Protein AF-0000000080311843 (afdb_homodimer)

InterPro domains:
  IPR001647 DNA-binding HTH domain, TetR-type [PF00440] (13-57)
  IPR001647 DNA-binding HTH domain, TetR-type [PR00455] (13-26)
  IPR001647 DNA-binding HTH domain, TetR-type [PR00455] (33-56)
  IPR001647 DNA-binding HTH domain, TetR-type [PS50977] (7-66)
  IPR009057 Homedomain-like superfamily [SSF46689] (3-78)
  IPR050109 HTH-type, TetR-like transcriptional regulator [PTHR30055] (2-187)

Organism: NCBI:txid927083

pLDDT: mean 92.4, std 8.59, range [32.97, 98.31]

Foldseek 3Di:
DPCVVVVVLLVLLLVLVLVCCLVPNLPDDCQSSQVSSVHGSVVNCVNPVDSLRSLLVSLLVLLLVLLVQLCPPADPPDDLLVNLLSSLVSNLVVCLVCVSSVSSNVRSVPDPSHDPVSVVSSVVSCVVVLVSLQVLQCPFPCVVPDSVVLVVVLVVLSVVLSVVCNVPVVCNVVSSVVSSVVSSVVRD/DPCPVLVVLLVLLLVLVLVCCLVPNLPDDCQSSQVSSVHGSVVNCVNPVDSLRSLLVSLLVLLLVLLVQLCPPADPPDDLLVNLLSSLVSNLVVCLVCVSSVSSNVRSVPDPSHDPVSVVVSVVSCVVVLVSLQVLQCPFPCVVPDSVVLVVVLVVLSVVLSVVCNVPVVCNVVSSVVSSVVSSVVRD

Secondary structure (DSSP, 8-state):
---HHHHHHHHHHHHHHHHHHHHH-TT--HHHHHHHHTS-HHHHHHH-SSHHHHHHHHHHHHHHHHHHHHTTT--TTS-HHHHHHHHHHHHHHHHHH-HHHHHHHHHHHT-TTS-HHHHHHHHHHTHHHHHHHHHHHHTSTTTTS-HHHHHHHHHHHHHHHHHHHHH-GGGHHHHHHHHHHHHHHHH-/---HHHHHHHHHHHHHHHHHHHHH-TT--HHHHHHHHTS-HHHHHHH-SSHHHHHHHHHHHHHHHHHHHHTTT--TTS-HHHHHHHHHHHHHHHHHH-HHHHHHHHHHHT-TTS-HHHHHHHHHHTHHHHHHHHHHHHTSTTTTS-HHHHHHHHHHHHHHHHHHHHH-GGGHHHHHHHHHHHHHHHH-

Sequence (376 aa):
MARPKSDDRRNAILAAAVRVIVAQGLSAPTAAIAREAGISNGSLFTYFETKTELFNQLYLELKAGMATAALDGFSAKESLRDQFARVWSNWTHWATSNPDKRRALMLLQVSGDITPETRAASHKEMAFIAALLERARAKGPMKDTPMVLVSAIMTAVAETTMDFMLQHPDHADEHSKAGFDALWRMLSMARPKSDDRRNAILAAAVRVIVAQGLSAPTAAIAREAGISNGSLFTYFETKTELFNQLYLELKAGMATAALDGFSAKESLRDQFARVWSNWTHWATSNPDKRRALMLLQVSGDITPETRAASHKEMAFIAALLERARAKGPMKDTPMVLVSAIMTAVAETTMDFMLQHPDHADEHSKAGFDALWRMLS

Structure (mmCIF, N/CA/C/O backbone):
data_AF-0000000080311843-model_v1
#
loop_
_entity.id
_entity.type
_entity.pdbx_description
1 polymer 'Transcriptional regulator, TetR family protein'
#
loop_
_atom_site.group_PDB
_atom_site.id
_atom_site.type_symbol
_atom_site.label_atom_id
_atom_site.label_alt_id
_atom_site.label_comp_id
_atom_site.label_asym_id
_atom_site.label_entity_id
_atom_site.label_seq_id
_atom_site.pdbx_PDB_ins_code
_atom_site.Cartn_x
_atom_site.Cartn_y
_atom_site.Cartn_z
_atom_site.occupancy
_atom_site.B_iso_or_equiv
_atom_site.auth_seq_id
_atom_site.auth_comp_id
_atom_site.auth_asym_id
_atom_site.auth_atom_id
_atom_site.pdbx_PDB_model_num
ATOM 1 N N . MET A 1 1 ? 43.625 16.812 -9 1 32.97 1 MET A N 1
ATOM 2 C CA . MET A 1 1 ? 42.219 16.703 -9.398 1 32.97 1 MET A CA 1
ATOM 3 C C . MET A 1 1 ? 41.312 16.5 -8.18 1 32.97 1 MET A C 1
ATOM 5 O O . MET A 1 1 ? 41.375 15.445 -7.543 1 32.97 1 MET A O 1
ATOM 9 N N . ALA A 1 2 ? 40.875 17.25 -7.23 1 42.53 2 ALA A N 1
ATOM 10 C CA . ALA A 1 2 ? 40.438 17.641 -5.891 1 42.53 2 ALA A CA 1
ATOM 11 C C . ALA A 1 2 ? 38.969 17.281 -5.668 1 42.53 2 ALA A C 1
ATOM 13 O O . ALA A 1 2 ? 38.125 18.156 -5.441 1 42.53 2 ALA A O 1
ATOM 14 N N . ARG A 1 3 ? 38.031 16.375 -6.355 1 49.47 3 ARG A N 1
ATOM 15 C CA . ARG A 1 3 ? 36.688 15.797 -6.473 1 49.47 3 ARG A CA 1
ATOM 16 C C . ARG A 1 3 ? 36.344 14.969 -5.238 1 49.47 3 ARG A C 1
ATOM 18 O O . ARG A 1 3 ? 35.188 14.562 -5.062 1 49.47 3 ARG A O 1
ATOM 25 N N . PRO A 1 4 ? 37.156 14.422 -4.594 1 52.53 4 PRO A N 1
ATOM 26 C CA . PRO A 1 4 ? 36.906 13.438 -3.529 1 52.53 4 PRO A CA 1
ATOM 27 C C . PRO A 1 4 ? 36.125 14.016 -2.354 1 52.53 4 PRO A C 1
ATOM 29 O O . PRO A 1 4 ? 35.156 13.406 -1.903 1 52.53 4 PRO A O 1
ATOM 32 N N . LYS A 1 5 ? 36.531 15.086 -1.861 1 53.78 5 LYS A N 1
ATOM 33 C CA . LYS A 1 5 ? 35.906 15.727 -0.718 1 53.78 5 LYS A CA 1
ATOM 34 C C . LYS A 1 5 ? 34.469 16.141 -1.058 1 53.78 5 LYS A C 1
ATOM 36 O O . LYS A 1 5 ? 33.562 16.031 -0.225 1 53.78 5 LYS A O 1
ATOM 41 N N . SER A 1 6 ? 34.375 16.422 -2.336 1 73.12 6 SER A N 1
ATOM 42 C CA . SER A 1 6 ? 33.094 16.906 -2.834 1 73.12 6 SER A CA 1
ATOM 43 C C . SER A 1 6 ? 32.062 15.781 -2.896 1 73.12 6 SER A C 1
ATOM 45 O O . SER A 1 6 ? 30.906 15.961 -2.492 1 73.12 6 SER A O 1
ATOM 47 N N . ASP A 1 7 ? 32.625 14.609 -3.174 1 83.12 7 ASP A N 1
ATOM 48 C CA . ASP A 1 7 ? 31.703 13.484 -3.268 1 83.12 7 ASP A CA 1
ATOM 49 C C . ASP A 1 7 ? 31.266 13.016 -1.881 1 83.12 7 ASP A C 1
ATOM 51 O O . ASP A 1 7 ? 30.109 12.633 -1.685 1 83.12 7 ASP A O 1
ATOM 55 N N . ASP A 1 8 ? 32.156 13.125 -0.984 1 89.12 8 ASP A N 1
ATOM 56 C CA . ASP A 1 8 ? 31.844 12.742 0.391 1 89.12 8 ASP A CA 1
ATOM 57 C C . ASP A 1 8 ? 30.797 13.672 0.999 1 89.12 8 ASP A C 1
ATOM 59 O O . ASP A 1 8 ? 29.875 13.219 1.695 1 89.12 8 ASP A O 1
ATOM 63 N N . ARG A 1 9 ? 31.016 14.93 0.674 1 91.56 9 ARG A N 1
ATOM 64 C CA . ARG A 1 9 ? 30.047 15.898 1.19 1 91.56 9 ARG A CA 1
ATOM 65 C C . ARG A 1 9 ? 28.688 15.711 0.55 1 91.56 9 ARG A C 1
ATOM 67 O O . ARG A 1 9 ? 27.656 15.766 1.235 1 91.56 9 ARG A O 1
ATOM 74 N N . ARG A 1 10 ? 28.75 15.5 -0.687 1 95.25 10 ARG A N 1
ATOM 75 C CA . ARG A 1 10 ? 27.5 15.234 -1.409 1 95.25 10 ARG A CA 1
ATOM 76 C C . ARG A 1 10 ? 26.766 14.039 -0.81 1 95.25 10 ARG A C 1
ATOM 78 O O . ARG A 1 10 ? 25.562 14.109 -0.563 1 95.25 10 ARG A O 1
ATOM 85 N N . ASN A 1 11 ? 27.516 13.016 -0.539 1 95.38 11 ASN A N 1
ATOM 86 C CA . ASN A 1 11 ? 26.922 11.805 0.032 1 95.38 11 ASN A CA 1
ATOM 87 C C . ASN A 1 11 ? 26.406 12.047 1.446 1 95.38 11 ASN A C 1
ATOM 89 O O . ASN A 1 11 ? 25.391 11.484 1.844 1 95.38 11 ASN A O 1
ATOM 93 N N . ALA A 1 12 ? 27.078 12.836 2.131 1 95.44 12 ALA A N 1
ATOM 94 C CA . ALA A 1 12 ? 26.641 13.188 3.48 1 95.44 12 ALA A CA 1
ATOM 95 C C . ALA A 1 12 ? 25.312 13.938 3.449 1 95.44 12 ALA A C 1
ATOM 97 O O . ALA A 1 12 ? 24.453 13.727 4.309 1 95.44 12 ALA A O 1
ATOM 98 N N . ILE A 1 13 ? 25.203 14.797 2.43 1 97.12 13 ILE A N 1
ATOM 99 C CA . ILE A 1 13 ? 23.969 15.555 2.273 1 97.12 13 ILE A CA 1
ATOM 100 C C . ILE A 1 13 ? 22.828 14.609 1.937 1 97.12 13 ILE A C 1
ATOM 102 O O . ILE A 1 13 ? 21.734 14.711 2.508 1 97.12 13 ILE A O 1
ATOM 106 N N . LEU A 1 14 ? 23.094 13.68 1.082 1 97.81 14 LEU A N 1
ATOM 107 C CA . LEU A 1 14 ? 22.062 12.711 0.701 1 97.81 14 LEU A CA 1
ATOM 108 C C . LEU A 1 14 ? 21.672 11.844 1.89 1 97.81 14 LEU A C 1
ATOM 110 O O . LEU A 1 14 ? 20.484 11.57 2.096 1 97.81 14 LEU A O 1
ATOM 114 N N . ALA A 1 15 ? 22.641 11.469 2.703 1 97.69 15 ALA A N 1
ATOM 115 C CA . ALA A 1 15 ? 22.359 10.68 3.898 1 97.69 15 ALA A CA 1
ATOM 116 C C . ALA A 1 15 ? 21.531 11.484 4.898 1 97.69 15 ALA A C 1
ATOM 118 O O . ALA A 1 15 ? 20.594 10.953 5.512 1 97.69 15 ALA A O 1
ATOM 119 N N . ALA A 1 16 ? 21.828 12.719 4.992 1 98.19 16 ALA A N 1
ATOM 120 C CA . ALA A 1 16 ? 21.062 13.617 5.867 1 98.19 16 ALA A CA 1
ATOM 121 C C . ALA A 1 16 ? 19.641 13.781 5.371 1 98.19 16 ALA A C 1
ATOM 123 O O . ALA A 1 16 ? 18.703 13.82 6.168 1 98.19 16 ALA A O 1
ATOM 124 N N . ALA A 1 17 ? 19.547 13.883 4.082 1 98.25 17 ALA A N 1
ATOM 125 C CA . ALA A 1 17 ? 18.219 14.039 3.484 1 98.25 17 ALA A CA 1
ATOM 126 C C . ALA A 1 17 ? 17.328 12.836 3.812 1 98.25 17 ALA A C 1
ATOM 128 O O . ALA A 1 17 ? 16.141 13 4.121 1 98.25 17 ALA A O 1
ATOM 129 N N . VAL A 1 18 ? 17.875 11.625 3.768 1 98.31 18 VAL A N 1
ATOM 130 C CA . VAL A 1 18 ? 17.109 10.43 4.125 1 98.31 18 VAL A CA 1
ATOM 131 C C . VAL A 1 18 ? 16.578 10.562 5.547 1 98.31 18 VAL A C 1
ATOM 133 O O . VAL A 1 18 ? 15.375 10.406 5.781 1 98.31 18 VAL A O 1
ATOM 136 N N . ARG A 1 19 ? 17.422 10.953 6.434 1 97.94 19 ARG A N 1
ATOM 137 C CA . ARG A 1 19 ? 17.047 11.039 7.844 1 97.94 19 ARG A CA 1
ATOM 138 C C . ARG A 1 19 ? 15.977 12.102 8.07 1 97.94 19 ARG A C 1
ATOM 140 O O . ARG A 1 19 ? 15 11.859 8.781 1 97.94 19 ARG A O 1
ATOM 147 N N . VAL A 1 20 ? 16.094 13.203 7.426 1 98 20 VAL A N 1
ATOM 148 C CA . VAL A 1 20 ? 15.18 14.32 7.629 1 98 20 VAL A CA 1
ATOM 149 C C . VAL A 1 20 ? 13.836 14.008 6.98 1 98 20 VAL A C 1
ATOM 151 O O . VAL A 1 20 ? 12.781 14.273 7.566 1 98 20 VAL A O 1
ATOM 154 N N . ILE A 1 21 ? 13.883 13.43 5.801 1 97.19 21 ILE A N 1
ATOM 155 C CA . ILE A 1 21 ? 12.656 13.078 5.102 1 97.19 21 ILE A CA 1
ATOM 156 C C . ILE A 1 21 ? 11.867 12.055 5.918 1 97.19 21 ILE A C 1
ATOM 158 O O . ILE A 1 21 ? 10.648 12.156 6.051 1 97.19 21 ILE A O 1
ATOM 162 N N . VAL A 1 22 ? 12.547 11.094 6.469 1 96.19 22 VAL A N 1
ATOM 163 C CA . VAL A 1 22 ? 11.891 10.047 7.254 1 96.19 22 VAL A CA 1
ATOM 164 C C . VAL A 1 22 ? 11.305 10.648 8.531 1 96.19 22 VAL A C 1
ATOM 166 O O . VAL A 1 22 ? 10.195 10.297 8.93 1 96.19 22 VAL A O 1
ATOM 169 N N . ALA A 1 23 ? 11.961 11.602 9.109 1 95.25 23 ALA A N 1
ATOM 170 C CA . ALA A 1 23 ? 11.562 12.18 10.391 1 95.25 23 ALA A CA 1
ATOM 171 C C . ALA A 1 23 ? 10.477 13.234 10.203 1 95.25 23 ALA A C 1
ATOM 173 O O . ALA A 1 23 ? 9.547 13.328 11.008 1 95.25 23 ALA A O 1
ATOM 174 N N . GLN A 1 24 ? 10.602 14.023 9.086 1 93.94 24 GLN A N 1
ATOM 175 C CA . GLN A 1 24 ? 9.789 15.227 9 1 93.94 24 GLN A CA 1
ATOM 176 C C . GLN A 1 24 ? 8.906 15.211 7.758 1 93.94 24 GLN A C 1
ATOM 178 O O . GLN A 1 24 ? 8.008 16.047 7.609 1 93.94 24 GLN A O 1
ATOM 183 N N . GLY A 1 25 ? 9.141 14.266 6.934 1 93.88 25 GLY A N 1
ATOM 184 C CA . GLY A 1 25 ? 8.383 14.242 5.691 1 93.88 25 GLY A CA 1
ATOM 185 C C . GLY A 1 25 ? 9.023 15.062 4.586 1 93.88 25 GLY A C 1
ATOM 186 O O . GLY A 1 25 ? 10.117 15.594 4.754 1 93.88 25 GLY A O 1
ATOM 187 N N . LEU A 1 26 ? 8.328 15.18 3.457 1 93.31 26 LEU A N 1
ATOM 188 C CA . LEU A 1 26 ? 8.867 15.789 2.25 1 93.31 26 LEU A CA 1
ATOM 189 C C . LEU A 1 26 ? 8.812 17.312 2.34 1 93.31 26 LEU A C 1
ATOM 191 O O . LEU A 1 26 ? 9.445 18.016 1.544 1 93.31 26 LEU A O 1
ATOM 195 N N . SER A 1 27 ? 8.055 17.781 3.262 1 91.56 27 SER A N 1
ATOM 196 C CA . SER A 1 27 ? 7.926 19.234 3.414 1 91.56 27 SER A CA 1
ATOM 197 C C . SER A 1 27 ? 9.055 19.797 4.262 1 91.56 27 SER A C 1
ATOM 199 O O . SER A 1 27 ? 9.148 21.016 4.441 1 91.56 27 SER A O 1
ATOM 201 N N . ALA A 1 28 ? 9.859 18.953 4.73 1 92.94 28 ALA A N 1
ATOM 202 C CA . ALA A 1 28 ? 10.977 19.422 5.543 1 92.94 28 ALA A CA 1
ATOM 203 C C . ALA A 1 28 ? 11.797 20.469 4.797 1 92.94 28 ALA A C 1
ATOM 205 O O . ALA A 1 28 ? 12.078 20.312 3.607 1 92.94 28 ALA A O 1
ATOM 206 N N . PRO A 1 29 ? 12.156 21.531 5.492 1 95.06 29 PRO A N 1
ATOM 207 C CA . PRO A 1 29 ? 12.977 22.562 4.844 1 95.06 29 PRO A CA 1
ATOM 208 C C . PRO A 1 29 ? 14.398 22.078 4.551 1 95.06 29 PRO A C 1
ATOM 210 O O . PRO A 1 29 ? 14.938 21.25 5.289 1 95.06 29 PRO A O 1
ATOM 213 N N . THR A 1 30 ? 14.969 22.672 3.492 1 96.75 30 THR A N 1
ATOM 214 C CA . THR A 1 30 ? 16.328 22.312 3.133 1 96.75 30 THR A CA 1
ATOM 215 C C . THR A 1 30 ? 17.312 22.719 4.234 1 96.75 30 THR A C 1
ATOM 217 O O . THR A 1 30 ? 18.359 22.094 4.414 1 96.75 30 THR A O 1
ATOM 220 N N . ALA A 1 31 ? 16.953 23.688 5.035 1 97.25 31 ALA A N 1
ATOM 221 C CA . ALA A 1 31 ? 17.781 24.109 6.164 1 97.25 31 ALA A CA 1
ATOM 222 C C . ALA A 1 31 ? 17.938 22.984 7.18 1 97.25 31 ALA A C 1
ATOM 224 O O . ALA A 1 31 ? 19 22.828 7.789 1 97.25 31 ALA A O 1
ATOM 225 N N . ALA A 1 32 ? 16.953 22.203 7.375 1 97.94 32 ALA A N 1
ATOM 226 C CA . ALA A 1 32 ? 17.016 21.062 8.289 1 97.94 32 ALA A CA 1
ATOM 227 C C . ALA A 1 32 ? 17.969 19.984 7.762 1 97.94 32 ALA A C 1
ATOM 229 O O . ALA A 1 32 ? 18.703 19.375 8.531 1 97.94 32 ALA A O 1
ATOM 230 N N . ILE A 1 33 ? 17.938 19.781 6.461 1 98.12 33 ILE A N 1
ATOM 231 C CA . ILE A 1 33 ? 18.828 18.812 5.832 1 98.12 33 ILE A CA 1
ATOM 232 C C . ILE A 1 33 ? 20.281 19.266 5.965 1 98.12 33 ILE A C 1
ATOM 234 O O . ILE A 1 33 ? 21.156 18.484 6.309 1 98.12 33 ILE A O 1
ATOM 238 N N . ALA A 1 34 ? 20.469 20.562 5.734 1 97.75 34 ALA A N 1
ATOM 239 C CA . ALA A 1 34 ? 21.797 21.141 5.855 1 97.75 34 ALA A CA 1
ATOM 240 C C . ALA A 1 34 ? 22.328 20.984 7.277 1 97.75 34 ALA A C 1
ATOM 242 O O . ALA A 1 34 ? 23.469 20.531 7.48 1 97.75 34 ALA A O 1
ATOM 243 N N . ARG A 1 35 ? 21.516 21.281 8.188 1 97.69 35 ARG A N 1
ATOM 244 C CA . ARG A 1 35 ? 21.891 21.172 9.594 1 97.69 35 ARG A CA 1
ATOM 245 C C . ARG A 1 35 ? 22.25 19.719 9.938 1 97.69 35 ARG A C 1
ATOM 247 O O . ARG A 1 35 ? 23.266 19.469 10.586 1 97.69 35 ARG A O 1
ATOM 254 N N . GLU A 1 36 ? 21.453 18.859 9.508 1 97.5 36 GLU A N 1
ATOM 255 C CA . GLU A 1 36 ? 21.703 17.438 9.766 1 97.5 36 GLU A CA 1
ATOM 256 C C . GLU A 1 36 ? 23.016 16.984 9.133 1 97.5 36 GLU A C 1
ATOM 258 O O . GLU A 1 36 ? 23.688 16.109 9.68 1 97.5 36 GLU A O 1
ATOM 263 N N . ALA A 1 37 ? 23.391 17.562 8.031 1 97 37 ALA A N 1
ATOM 264 C CA . ALA A 1 37 ? 24.609 17.219 7.312 1 97 37 ALA A CA 1
ATOM 265 C C . ALA A 1 37 ? 25.812 17.969 7.875 1 97 37 ALA A C 1
ATOM 267 O O . ALA A 1 37 ? 26.938 17.75 7.449 1 97 37 ALA A O 1
ATOM 268 N N . GLY A 1 38 ? 25.562 18.906 8.766 1 96.69 38 GLY A N 1
ATOM 269 C CA . GLY A 1 38 ? 26.641 19.656 9.398 1 96.69 38 GLY A CA 1
ATOM 270 C C . GLY A 1 38 ? 27.203 20.75 8.516 1 96.69 38 GLY A C 1
ATOM 271 O O . GLY A 1 38 ? 28.406 21.047 8.562 1 96.69 38 GLY A O 1
ATOM 272 N N . ILE A 1 39 ? 26.359 21.281 7.656 1 96.19 39 ILE A N 1
ATOM 273 C CA . ILE A 1 39 ? 26.797 22.344 6.77 1 96.19 39 ILE A CA 1
ATOM 274 C C . ILE A 1 39 ? 25.781 23.484 6.781 1 96.19 39 ILE A C 1
ATOM 276 O O . ILE A 1 39 ? 24.719 23.359 7.398 1 96.19 39 ILE A O 1
ATOM 280 N N . SER A 1 40 ? 26.156 24.578 6.152 1 95.25 40 SER A N 1
ATOM 281 C CA . SER A 1 40 ? 25.219 25.688 6.035 1 95.25 40 SER A CA 1
ATOM 282 C C . SER A 1 40 ? 24.188 25.438 4.934 1 95.25 40 SER A C 1
ATOM 284 O O . SER A 1 40 ? 24.438 24.656 4.016 1 95.25 40 SER A O 1
ATOM 286 N N . ASN A 1 41 ? 23.078 26.125 5.023 1 95 41 ASN A N 1
ATOM 287 C CA . ASN A 1 41 ? 22.062 26.016 3.98 1 95 41 ASN A CA 1
ATOM 288 C C . ASN A 1 41 ? 22.594 26.484 2.631 1 95 41 ASN A C 1
ATOM 290 O O . ASN A 1 41 ? 22.297 25.891 1.598 1 95 41 ASN A O 1
ATOM 294 N N . GLY A 1 42 ? 23.359 27.547 2.658 1 94.38 42 GLY A N 1
ATOM 295 C CA . GLY A 1 42 ? 24 28.016 1.444 1 94.38 42 GLY A CA 1
ATOM 296 C C . GLY A 1 42 ? 24.922 26.984 0.81 1 94.38 42 GLY A C 1
ATOM 297 O O . GLY A 1 42 ? 24.891 26.781 -0.406 1 94.38 42 GLY A O 1
ATOM 298 N N . SER A 1 43 ? 25.703 26.297 1.575 1 94.75 43 SER A N 1
ATOM 299 C CA . SER A 1 43 ? 26.609 25.266 1.101 1 94.75 43 SER A CA 1
ATOM 300 C C . SER A 1 43 ? 25.859 24.109 0.446 1 94.75 43 SER A C 1
ATOM 302 O O . SER A 1 43 ? 26.328 23.531 -0.535 1 94.75 43 SER A O 1
ATOM 304 N N . LEU A 1 44 ? 24.703 23.781 0.985 1 96.62 44 LEU A N 1
ATOM 305 C CA . LEU A 1 44 ? 23.875 22.734 0.408 1 96.62 44 LEU A CA 1
ATOM 306 C C . LEU A 1 44 ? 23.578 23.016 -1.059 1 96.62 44 LEU A C 1
ATOM 308 O O . LEU A 1 44 ? 23.656 22.109 -1.899 1 96.62 44 LEU A O 1
ATOM 312 N N . PHE A 1 45 ? 23.375 24.25 -1.351 1 95.75 45 PHE A N 1
ATOM 313 C CA . PHE A 1 45 ? 22.922 24.625 -2.689 1 95.75 45 PHE A CA 1
ATOM 314 C C . PHE A 1 45 ? 24.109 24.75 -3.639 1 95.75 45 PHE A C 1
ATOM 316 O O . PHE A 1 45 ? 23.938 24.922 -4.844 1 95.75 45 PHE A O 1
ATOM 323 N N . THR A 1 46 ? 25.344 24.656 -3.127 1 95.12 46 THR A N 1
ATOM 324 C CA . THR A 1 46 ? 26.516 24.484 -3.979 1 95.12 46 THR A CA 1
ATOM 325 C C . THR A 1 46 ? 26.547 23.094 -4.586 1 95.12 46 THR A C 1
ATOM 327 O O . THR A 1 46 ? 27.141 22.875 -5.648 1 95.12 46 THR A O 1
ATOM 330 N N . TYR A 1 47 ? 25.891 22.203 -3.918 1 95.62 47 TYR A N 1
ATOM 331 C CA . TYR A 1 47 ? 25.875 20.812 -4.371 1 95.62 47 TYR A CA 1
ATOM 332 C C . TYR A 1 47 ? 24.594 20.5 -5.121 1 95.62 47 TYR A C 1
ATOM 334 O O . TYR A 1 47 ? 24.609 19.719 -6.082 1 95.62 47 TYR A O 1
ATOM 342 N N . PHE A 1 48 ? 23.516 21.031 -4.645 1 97.19 48 PHE A N 1
ATOM 343 C CA . PHE A 1 48 ? 22.203 20.859 -5.242 1 97.19 48 PHE A CA 1
ATOM 344 C C . PHE A 1 48 ? 21.516 22.203 -5.453 1 97.19 48 PHE A C 1
ATOM 346 O O . PHE A 1 48 ? 21.109 22.844 -4.492 1 97.19 48 PHE A O 1
ATOM 353 N N . GLU A 1 49 ? 21.266 22.469 -6.645 1 96.19 49 GLU A N 1
ATOM 354 C CA . GLU A 1 49 ? 20.797 23.812 -6.992 1 96.19 49 GLU A CA 1
ATOM 355 C C . GLU A 1 49 ? 19.438 24.094 -6.387 1 96.19 49 GLU A C 1
ATOM 357 O O . GLU A 1 49 ? 19.125 25.25 -6.051 1 96.19 49 GLU A O 1
ATOM 362 N N . THR A 1 50 ? 18.625 23.062 -6.363 1 96 50 THR A N 1
ATOM 363 C CA . THR A 1 50 ? 17.281 23.219 -5.82 1 96 50 THR A CA 1
ATOM 364 C C . THR A 1 50 ? 16.906 22.016 -4.961 1 96 50 THR A C 1
ATOM 366 O O . THR A 1 50 ? 17.562 20.969 -5.02 1 96 50 THR A O 1
ATOM 369 N N . LYS A 1 51 ? 15.883 22.141 -4.223 1 96 51 LYS A N 1
ATOM 370 C CA . LYS A 1 51 ? 15.32 21.031 -3.463 1 96 51 LYS A CA 1
ATOM 371 C C . LYS A 1 51 ? 14.875 19.906 -4.387 1 96 51 LYS A C 1
ATOM 373 O O . LYS A 1 51 ? 15.086 18.734 -4.086 1 96 51 LYS A O 1
ATOM 378 N N . THR A 1 52 ? 14.32 20.297 -5.492 1 96.38 52 THR A N 1
ATOM 379 C CA . THR A 1 52 ? 13.867 19.328 -6.488 1 96.38 52 THR A CA 1
ATOM 380 C C . THR A 1 52 ? 15.039 18.516 -7.012 1 96.38 52 THR A C 1
ATOM 382 O O . THR A 1 52 ? 14.953 17.281 -7.102 1 96.38 52 THR A O 1
ATOM 385 N N . GLU A 1 53 ? 16.031 19.156 -7.293 1 97.12 53 GLU A N 1
ATOM 386 C CA . GLU A 1 53 ? 17.219 18.438 -7.758 1 97.12 53 GLU A CA 1
ATOM 387 C C . GLU A 1 53 ? 17.734 17.484 -6.691 1 97.12 53 GLU A C 1
ATOM 389 O O . GLU A 1 53 ? 18.109 16.344 -6.996 1 97.12 53 GLU A O 1
ATOM 394 N N . LEU A 1 54 ? 17.828 17.969 -5.48 1 97.69 54 LEU A N 1
ATOM 395 C CA . LEU A 1 54 ? 18.266 17.141 -4.367 1 97.69 54 LEU A CA 1
ATOM 396 C C . LEU A 1 54 ? 17.422 15.883 -4.266 1 97.69 54 LEU A C 1
ATOM 398 O O . LEU A 1 54 ? 17.953 14.773 -4.195 1 97.69 54 LEU A O 1
ATOM 402 N N . PHE A 1 55 ? 16.109 15.992 -4.32 1 97.94 55 PHE A N 1
ATOM 403 C CA . PHE A 1 55 ? 15.18 14.875 -4.184 1 97.94 55 PHE A CA 1
ATOM 404 C C . PHE A 1 55 ? 15.312 13.914 -5.359 1 97.94 55 PHE A C 1
ATOM 406 O O . PHE A 1 55 ? 15.25 12.695 -5.184 1 97.94 55 PHE A O 1
ATOM 413 N N . ASN A 1 56 ? 15.477 14.461 -6.535 1 98 56 ASN A N 1
ATOM 414 C CA . ASN A 1 56 ? 15.617 13.609 -7.715 1 98 56 ASN A CA 1
ATOM 415 C C . ASN A 1 56 ? 16.922 12.805 -7.672 1 98 56 ASN A C 1
ATOM 417 O O . ASN A 1 56 ? 16.922 11.609 -7.977 1 98 56 ASN A O 1
ATOM 421 N N . GLN A 1 57 ? 17.938 13.445 -7.246 1 97.25 57 GLN A N 1
ATOM 422 C CA . GLN A 1 57 ? 19.203 12.727 -7.141 1 97.25 57 GLN A CA 1
ATOM 423 C C . GLN A 1 57 ? 19.156 11.688 -6.031 1 97.25 57 GLN A C 1
ATOM 425 O O . GLN A 1 57 ? 19.672 10.578 -6.188 1 97.25 57 GLN A O 1
ATOM 430 N N . LEU A 1 58 ? 18.609 12.031 -4.938 1 98.06 58 LEU A N 1
ATOM 431 C CA . LEU A 1 58 ? 18.438 11.078 -3.848 1 98.06 58 LEU A CA 1
ATOM 432 C C . LEU A 1 58 ? 17.625 9.867 -4.305 1 98.06 58 LEU A C 1
ATOM 434 O O . LEU A 1 58 ? 18 8.727 -4.031 1 98.06 58 LEU A O 1
ATOM 438 N N . TYR A 1 59 ? 16.547 10.094 -4.984 1 97.44 59 TYR A N 1
ATOM 439 C CA . TYR A 1 59 ? 15.695 9.031 -5.504 1 97.44 59 TYR A CA 1
ATOM 440 C C . TYR A 1 59 ? 16.484 8.07 -6.383 1 97.44 59 TYR A C 1
ATOM 442 O O . TYR A 1 59 ? 16.422 6.855 -6.199 1 97.44 59 TYR A O 1
ATOM 450 N N . LEU A 1 60 ? 17.25 8.625 -7.316 1 96.44 60 LEU A N 1
ATOM 451 C CA . LEU A 1 60 ? 18.047 7.812 -8.227 1 96.44 60 LEU A CA 1
ATOM 452 C C . LEU A 1 60 ? 19.094 7.004 -7.457 1 96.44 60 LEU A C 1
ATOM 454 O O . LEU A 1 60 ? 19.297 5.824 -7.746 1 96.44 60 LEU A O 1
ATOM 458 N N . GLU A 1 61 ? 19.703 7.613 -6.484 1 95.94 61 GLU A N 1
ATOM 459 C CA . GLU A 1 61 ? 20.734 6.934 -5.699 1 95.94 61 GLU A CA 1
ATOM 460 C C . GLU A 1 61 ? 20.141 5.789 -4.887 1 95.94 61 GLU A C 1
ATOM 462 O O . GLU A 1 61 ? 20.719 4.707 -4.805 1 95.94 61 GLU A O 1
ATOM 467 N N . LEU A 1 62 ? 19.047 6.055 -4.273 1 96.44 62 LEU A N 1
ATOM 468 C CA . LEU A 1 62 ? 18.391 5.02 -3.482 1 96.44 62 LEU A CA 1
ATOM 469 C C . LEU A 1 62 ? 17.969 3.854 -4.367 1 96.44 62 LEU A C 1
ATOM 471 O O . LEU A 1 62 ? 18.156 2.689 -4.008 1 96.44 62 LEU A O 1
ATOM 475 N N . LYS A 1 63 ? 17.391 4.145 -5.52 1 95 63 LYS A N 1
ATOM 476 C CA . LYS A 1 63 ? 16.969 3.109 -6.461 1 95 63 LYS A CA 1
ATOM 477 C C . LYS A 1 63 ? 18.172 2.299 -6.953 1 95 63 LYS A C 1
ATOM 479 O O . LYS A 1 63 ? 18.094 1.069 -7.023 1 95 63 LYS A O 1
ATOM 484 N N . ALA A 1 64 ? 19.203 3.031 -7.273 1 93.06 64 ALA A N 1
ATOM 485 C CA . ALA A 1 64 ? 20.422 2.361 -7.742 1 93.06 64 ALA A CA 1
ATOM 486 C C . ALA A 1 64 ? 20.984 1.439 -6.668 1 93.06 64 ALA A C 1
ATOM 488 O O . ALA A 1 64 ? 21.391 0.315 -6.961 1 93.06 64 ALA A O 1
ATOM 489 N N . GLY A 1 65 ? 21.062 1.937 -5.473 1 94.12 65 GLY A N 1
ATOM 490 C CA . GLY A 1 65 ? 21.516 1.109 -4.367 1 94.12 65 GLY A CA 1
ATOM 491 C C . GLY A 1 65 ? 20.656 -0.126 -4.156 1 94.12 65 GLY A C 1
ATOM 492 O O . GLY A 1 65 ? 21.188 -1.22 -3.934 1 94.12 65 GLY A O 1
ATOM 493 N N . MET A 1 66 ? 19.406 0.027 -4.219 1 94.44 66 MET A N 1
ATOM 494 C CA . MET A 1 66 ? 18.469 -1.087 -4.086 1 94.44 66 MET A CA 1
ATOM 495 C C . MET A 1 66 ? 18.688 -2.107 -5.203 1 94.44 66 MET A C 1
ATOM 497 O O . MET A 1 66 ? 18.75 -3.311 -4.945 1 94.44 66 MET A O 1
ATOM 501 N N . ALA A 1 67 ? 18.766 -1.621 -6.453 1 92.62 67 ALA A N 1
ATOM 502 C CA . ALA A 1 67 ? 18.969 -2.498 -7.605 1 92.62 67 ALA A CA 1
ATOM 503 C C . ALA A 1 67 ? 20.281 -3.277 -7.484 1 92.62 67 ALA A C 1
ATOM 505 O O . ALA A 1 67 ? 20.312 -4.48 -7.75 1 92.62 67 ALA A O 1
ATOM 506 N N . THR A 1 68 ? 21.281 -2.568 -7.059 1 93.31 68 THR A N 1
ATOM 507 C CA . THR A 1 68 ? 22.578 -3.203 -6.891 1 93.31 68 THR A CA 1
ATOM 508 C C . THR A 1 68 ? 22.516 -4.316 -5.848 1 93.31 68 THR A C 1
ATOM 510 O O . THR A 1 68 ? 23.016 -5.418 -6.074 1 93.31 68 THR A O 1
ATOM 513 N N . ALA A 1 69 ? 21.859 -4.039 -4.793 1 94.94 69 ALA A N 1
ATOM 514 C CA . ALA A 1 69 ? 21.703 -5.035 -3.738 1 94.94 69 ALA A CA 1
ATOM 515 C C . ALA A 1 69 ? 20.875 -6.219 -4.227 1 94.94 69 ALA A C 1
ATOM 517 O O . ALA A 1 69 ? 21.203 -7.375 -3.955 1 94.94 69 ALA A O 1
ATOM 518 N N . ALA A 1 70 ? 19.812 -5.953 -4.926 1 94 70 ALA A N 1
ATOM 519 C CA . ALA A 1 70 ? 18.906 -6.988 -5.41 1 94 70 ALA A CA 1
ATOM 520 C C . ALA A 1 70 ? 19.625 -7.949 -6.355 1 94 70 ALA A C 1
ATOM 522 O O . ALA A 1 70 ? 19.297 -9.141 -6.398 1 94 70 ALA A O 1
ATOM 523 N N . LEU A 1 71 ? 20.609 -7.496 -7.039 1 92.5 71 LEU A N 1
ATOM 524 C CA . LEU A 1 71 ? 21.266 -8.297 -8.078 1 92.5 71 LEU A CA 1
ATOM 525 C C . LEU A 1 71 ? 22.531 -8.961 -7.543 1 92.5 71 LEU A C 1
ATOM 527 O O . LEU A 1 71 ? 23.219 -9.656 -8.281 1 92.5 71 LEU A O 1
ATOM 531 N N . ASP A 1 72 ? 22.75 -8.711 -6.312 1 93.62 72 ASP A N 1
ATOM 532 C CA . ASP A 1 72 ? 23.938 -9.297 -5.715 1 93.62 72 ASP A CA 1
ATOM 533 C C . ASP A 1 72 ? 23.922 -10.82 -5.828 1 93.62 72 ASP A C 1
ATOM 535 O O . ASP A 1 72 ? 22.953 -11.461 -5.434 1 93.62 72 ASP A O 1
ATOM 539 N N . GLY A 1 73 ? 24.984 -11.414 -6.395 1 91.75 73 GLY A N 1
ATOM 540 C CA . GLY A 1 73 ? 25.125 -12.859 -6.516 1 91.75 73 GLY A CA 1
ATOM 541 C C . GLY A 1 73 ? 24.281 -13.445 -7.625 1 91.75 73 GLY A C 1
ATOM 542 O O . GLY A 1 73 ? 24.109 -14.664 -7.695 1 91.75 73 GLY A O 1
ATOM 543 N N . PHE A 1 74 ? 23.766 -12.633 -8.422 1 90.56 74 PHE A N 1
ATOM 544 C CA . PHE A 1 74 ? 22.922 -13.086 -9.523 1 90.56 74 PHE A CA 1
ATOM 545 C C . PHE A 1 74 ? 23.734 -13.914 -10.508 1 90.56 74 PHE A C 1
ATOM 547 O O . PHE A 1 74 ? 24.875 -13.562 -10.836 1 90.56 74 PHE A O 1
ATOM 554 N N . SER A 1 75 ? 23.188 -15.047 -10.93 1 90.81 75 SER A N 1
ATOM 555 C CA . SER A 1 75 ? 23.797 -15.914 -11.93 1 90.81 75 SER A CA 1
ATOM 556 C C . SER A 1 75 ? 22.781 -16.312 -13.008 1 90.81 75 SER A C 1
ATOM 558 O O . SER A 1 75 ? 21.75 -16.891 -12.703 1 90.81 75 SER A O 1
ATOM 560 N N . ALA A 1 76 ? 23.109 -16.078 -14.219 1 88.12 76 ALA A N 1
ATOM 561 C CA . ALA A 1 76 ? 22.234 -16.422 -15.344 1 88.12 76 ALA A CA 1
ATOM 562 C C . ALA A 1 76 ? 22.203 -17.922 -15.57 1 88.12 76 ALA A C 1
ATOM 564 O O . ALA A 1 76 ? 21.359 -18.422 -16.312 1 88.12 76 ALA A O 1
ATOM 565 N N . LYS A 1 77 ? 23.016 -18.625 -14.852 1 92.44 77 LYS A N 1
ATOM 566 C CA . LYS A 1 77 ? 23.094 -20.062 -15.008 1 92.44 77 LYS A CA 1
ATOM 567 C C . LYS A 1 77 ? 22.031 -20.766 -14.164 1 92.44 77 LYS A C 1
ATOM 569 O O . LYS A 1 77 ? 21.75 -21.953 -14.375 1 92.44 77 LYS A O 1
ATOM 574 N N . GLU A 1 78 ? 21.469 -20.062 -13.312 1 94 78 GLU A N 1
ATOM 575 C CA . GLU A 1 78 ? 20.438 -20.641 -12.453 1 94 78 GLU A CA 1
ATOM 576 C C . GLU A 1 78 ? 19.094 -20.703 -13.164 1 94 78 GLU A C 1
ATOM 578 O O . GLU A 1 78 ? 18.906 -20.094 -14.219 1 94 78 GLU A O 1
ATOM 583 N N . SER A 1 79 ? 18.203 -21.578 -12.633 1 94.88 79 SER A N 1
ATOM 584 C CA . SER A 1 79 ? 16.844 -21.609 -13.164 1 94.88 79 SER A CA 1
ATOM 585 C C . SER A 1 79 ? 16.156 -20.25 -13.016 1 94.88 79 SER A C 1
ATOM 587 O O . SER A 1 79 ? 16.562 -19.438 -12.18 1 94.88 79 SER A O 1
ATOM 589 N N . LEU A 1 80 ? 15.211 -20.016 -13.812 1 93.81 80 LEU A N 1
ATOM 590 C CA . LEU A 1 80 ? 14.461 -18.75 -13.742 1 93.81 80 LEU A CA 1
ATOM 591 C C . LEU A 1 80 ? 13.898 -18.547 -12.336 1 93.81 80 LEU A C 1
ATOM 593 O O . LEU A 1 80 ? 13.969 -17.438 -11.797 1 93.81 80 LEU A O 1
ATOM 597 N N . ARG A 1 81 ? 13.375 -19.594 -11.758 1 94.75 81 ARG A N 1
ATOM 598 C CA . ARG A 1 81 ? 12.82 -19.5 -10.414 1 94.75 81 ARG A CA 1
ATOM 599 C C . ARG A 1 81 ? 13.898 -19.109 -9.406 1 94.75 81 ARG A C 1
ATOM 601 O O . ARG A 1 81 ? 13.664 -18.25 -8.547 1 94.75 81 ARG A O 1
ATOM 608 N N . ASP A 1 82 ? 15.031 -19.703 -9.523 1 96 82 ASP A N 1
ATOM 609 C CA . ASP A 1 82 ? 16.109 -19.422 -8.578 1 96 82 ASP A CA 1
ATOM 610 C C . ASP A 1 82 ? 16.656 -18.016 -8.758 1 96 82 ASP A C 1
ATOM 612 O O . ASP A 1 82 ? 17 -17.344 -7.781 1 96 82 ASP A O 1
ATOM 616 N N . GLN A 1 83 ? 16.766 -17.609 -9.984 1 95.06 83 GLN A N 1
ATOM 617 C CA . GLN A 1 83 ? 17.141 -16.219 -10.258 1 95.06 83 GLN A CA 1
ATOM 618 C C . GLN A 1 83 ? 16.188 -15.242 -9.586 1 95.06 83 GLN A C 1
ATOM 620 O O . GLN A 1 83 ? 16.641 -14.328 -8.883 1 95.06 83 GLN A O 1
ATOM 625 N N . PHE A 1 84 ? 14.953 -15.477 -9.773 1 94.44 84 PHE A N 1
ATOM 626 C CA . PHE A 1 84 ? 13.93 -14.586 -9.234 1 94.44 84 PHE A CA 1
ATOM 627 C C . PHE A 1 84 ? 13.922 -14.633 -7.711 1 94.44 84 PHE A C 1
ATOM 629 O O . PHE A 1 84 ? 13.797 -13.602 -7.051 1 94.44 84 PHE A O 1
ATOM 636 N N . ALA A 1 85 ? 14.109 -15.828 -7.164 1 96.12 85 ALA A N 1
ATOM 637 C CA . ALA A 1 85 ? 14.148 -16 -5.715 1 96.12 85 ALA A CA 1
ATOM 638 C C . ALA A 1 85 ? 15.32 -15.234 -5.102 1 96.12 85 ALA A C 1
ATOM 640 O O . ALA A 1 85 ? 15.18 -14.617 -4.039 1 96.12 85 ALA A O 1
ATOM 641 N N . ARG A 1 86 ? 16.406 -15.242 -5.738 1 95.94 86 ARG A N 1
ATOM 642 C CA . ARG A 1 86 ? 17.594 -14.539 -5.25 1 95.94 86 ARG A CA 1
ATOM 643 C C . ARG A 1 86 ? 17.375 -13.023 -5.273 1 95.94 86 ARG A C 1
ATOM 645 O O . ARG A 1 86 ? 17.656 -12.344 -4.289 1 95.94 86 ARG A O 1
ATOM 652 N N . VAL A 1 87 ? 16.875 -12.547 -6.367 1 95.31 87 VAL A N 1
ATOM 653 C CA . VAL A 1 87 ? 16.594 -11.117 -6.496 1 95.31 87 VAL A CA 1
ATOM 654 C C . VAL A 1 87 ? 15.586 -10.688 -5.434 1 95.31 87 VAL A C 1
ATOM 656 O O . VAL A 1 87 ? 15.781 -9.672 -4.766 1 95.31 87 VAL A O 1
ATOM 659 N N . TRP A 1 88 ? 14.578 -11.508 -5.27 1 96.31 88 TRP A N 1
ATOM 660 C CA . TRP A 1 88 ? 13.547 -11.242 -4.27 1 96.31 88 TRP A CA 1
ATOM 661 C C . TRP A 1 88 ? 14.141 -11.188 -2.869 1 96.31 88 TRP A C 1
ATOM 663 O O . TRP A 1 88 ? 13.906 -10.234 -2.125 1 96.31 88 TRP A O 1
ATOM 673 N N . SER A 1 89 ? 14.867 -12.188 -2.57 1 97.31 89 SER A N 1
ATOM 674 C CA . SER A 1 89 ? 15.477 -12.281 -1.246 1 97.31 89 SER A CA 1
ATOM 675 C C . SER A 1 89 ? 16.391 -11.094 -0.978 1 97.31 89 SER A C 1
ATOM 677 O O . SER A 1 89 ? 16.312 -10.461 0.076 1 97.31 89 SER A O 1
ATOM 679 N N . ASN A 1 90 ? 17.234 -10.766 -1.925 1 97 90 ASN A N 1
ATOM 680 C CA . ASN A 1 90 ? 18.141 -9.641 -1.784 1 97 90 ASN A CA 1
ATOM 681 C C . ASN A 1 90 ? 17.391 -8.32 -1.617 1 97 90 ASN A C 1
ATOM 683 O O . ASN A 1 90 ? 17.75 -7.5 -0.77 1 97 90 ASN A O 1
ATOM 687 N N . TRP A 1 91 ? 16.391 -8.188 -2.393 1 95.69 91 TRP A N 1
ATOM 688 C CA . TRP A 1 91 ? 15.586 -6.973 -2.363 1 95.69 91 TRP A CA 1
ATOM 689 C C . TRP A 1 91 ? 14.898 -6.809 -1.013 1 95.69 91 TRP A C 1
ATOM 691 O O . TRP A 1 91 ? 15 -5.754 -0.382 1 95.69 91 TRP A O 1
ATOM 701 N N . THR A 1 92 ? 14.273 -7.824 -0.546 1 97.06 92 THR A N 1
ATOM 702 C CA . THR A 1 92 ? 13.539 -7.738 0.714 1 97.06 92 THR A CA 1
ATOM 703 C C . THR A 1 92 ? 14.508 -7.57 1.886 1 97.06 92 THR A C 1
ATOM 705 O O . THR A 1 92 ? 14.211 -6.848 2.84 1 97.06 92 THR A O 1
ATOM 708 N N . HIS A 1 93 ? 15.656 -8.133 1.782 1 96.25 93 HIS A N 1
ATOM 709 C CA . HIS A 1 93 ? 16.625 -7.988 2.854 1 96.25 93 HIS A CA 1
ATOM 710 C C . HIS A 1 93 ? 17.266 -6.605 2.83 1 96.25 93 HIS A C 1
ATOM 712 O O . HIS A 1 93 ? 17.578 -6.039 3.883 1 96.25 93 HIS A O 1
ATOM 718 N N . TRP A 1 94 ? 17.5 -6.113 1.652 1 96.75 94 TRP A N 1
ATOM 719 C CA . TRP A 1 94 ? 17.953 -4.727 1.566 1 96.75 94 TRP A CA 1
ATOM 720 C C . TRP A 1 94 ? 16.969 -3.791 2.275 1 96.75 94 TRP A C 1
ATOM 722 O O . TRP A 1 94 ? 17.391 -2.938 3.064 1 96.75 94 TRP A O 1
ATOM 732 N N . ALA A 1 95 ? 15.766 -3.971 1.999 1 96 95 ALA A N 1
ATOM 733 C CA . ALA A 1 95 ? 14.734 -3.102 2.557 1 96 95 ALA A CA 1
ATOM 734 C C . ALA A 1 95 ? 14.711 -3.189 4.078 1 96 95 ALA A C 1
ATOM 736 O O . ALA A 1 95 ? 14.516 -2.18 4.762 1 96 95 ALA A O 1
ATOM 737 N N . THR A 1 96 ? 14.898 -4.395 4.633 1 96.25 96 THR A N 1
ATOM 738 C CA . THR A 1 96 ? 14.828 -4.57 6.078 1 96.25 96 THR A CA 1
ATOM 739 C C . THR A 1 96 ? 16.125 -4.121 6.742 1 96.25 96 THR A C 1
ATOM 741 O O . THR A 1 96 ? 16.125 -3.723 7.91 1 96.25 96 THR A O 1
ATOM 744 N N . SER A 1 97 ? 17.203 -4.121 5.992 1 96.38 97 SER A N 1
ATOM 745 C CA . SER A 1 97 ? 18.484 -3.66 6.508 1 96.38 97 SER A CA 1
ATOM 746 C C . SER A 1 97 ? 18.609 -2.146 6.387 1 96.38 97 SER A C 1
ATOM 748 O O . SER A 1 97 ? 19.469 -1.539 7.031 1 96.38 97 SER A O 1
ATOM 750 N N . ASN A 1 98 ? 17.828 -1.618 5.566 1 96.88 98 ASN A N 1
ATOM 751 C CA . ASN A 1 98 ? 17.828 -0.181 5.316 1 96.88 98 ASN A CA 1
ATOM 752 C C . ASN A 1 98 ? 16.438 0.417 5.422 1 96.88 98 ASN A C 1
ATOM 754 O O . ASN A 1 98 ? 15.945 1.044 4.477 1 96.88 98 ASN A O 1
ATOM 758 N N . PRO A 1 99 ? 15.844 0.321 6.613 1 95.62 99 PRO A N 1
ATOM 759 C CA . PRO A 1 99 ? 14.445 0.729 6.727 1 95.62 99 PRO A CA 1
ATOM 760 C C . PRO A 1 99 ? 14.234 2.217 6.449 1 95.62 99 PRO A C 1
ATOM 762 O O . PRO A 1 99 ? 13.211 2.605 5.879 1 95.62 99 PRO A O 1
ATOM 765 N N . ASP A 1 100 ? 15.227 3.051 6.781 1 96.81 100 ASP A N 1
ATOM 766 C CA . ASP A 1 100 ? 15.102 4.484 6.531 1 96.81 100 ASP A CA 1
ATOM 767 C C . ASP A 1 100 ? 15.195 4.789 5.039 1 96.81 100 ASP A C 1
ATOM 769 O O . ASP A 1 100 ? 14.43 5.609 4.52 1 96.81 100 ASP A O 1
ATOM 773 N N . LYS A 1 101 ? 16.109 4.129 4.375 1 97.56 101 LYS A N 1
ATOM 774 C CA . LYS A 1 101 ? 16.219 4.316 2.934 1 97.56 101 LYS A CA 1
ATOM 775 C C . LYS A 1 101 ? 14.961 3.859 2.215 1 97.56 101 LYS A C 1
ATOM 777 O O . LYS A 1 101 ? 14.484 4.527 1.292 1 97.56 101 LYS A O 1
ATOM 782 N N . ARG A 1 102 ? 14.422 2.742 2.658 1 96.38 102 ARG A N 1
ATOM 783 C CA . ARG A 1 102 ? 13.18 2.246 2.068 1 96.38 102 ARG A CA 1
ATOM 784 C C . ARG A 1 102 ? 12.047 3.242 2.268 1 96.38 102 ARG A C 1
ATOM 786 O O . ARG A 1 102 ? 11.305 3.541 1.328 1 96.38 102 ARG A O 1
ATOM 793 N N . ARG A 1 103 ? 11.953 3.699 3.455 1 95.44 103 ARG A N 1
ATOM 794 C CA . ARG A 1 103 ? 10.891 4.648 3.771 1 95.44 103 ARG A CA 1
ATOM 795 C C . ARG A 1 103 ? 11.047 5.93 2.959 1 95.44 103 ARG A C 1
ATOM 797 O O . ARG A 1 103 ? 10.07 6.449 2.416 1 95.44 103 ARG A O 1
ATOM 804 N N . ALA A 1 104 ? 12.242 6.434 2.896 1 97.12 104 ALA A N 1
ATOM 805 C CA . ALA A 1 104 ? 12.492 7.625 2.09 1 97.12 104 ALA A CA 1
ATOM 806 C C . ALA A 1 104 ? 12.117 7.387 0.63 1 97.12 104 ALA A C 1
ATOM 808 O O . ALA A 1 104 ? 11.508 8.25 -0.009 1 97.12 104 ALA A O 1
ATOM 809 N N . LEU A 1 105 ? 12.438 6.215 0.145 1 95.38 105 LEU A N 1
ATOM 810 C CA . LEU A 1 105 ? 12.133 5.867 -1.238 1 95.38 105 LEU A CA 1
ATOM 811 C C . LEU A 1 105 ? 10.625 5.832 -1.47 1 95.38 105 LEU A C 1
ATOM 813 O O . LEU A 1 105 ? 10.133 6.34 -2.482 1 95.38 105 LEU A O 1
ATOM 817 N N . MET A 1 106 ? 9.914 5.277 -0.533 1 91.81 106 MET A N 1
ATOM 818 C CA . MET A 1 106 ? 8.461 5.219 -0.628 1 91.81 106 MET A CA 1
ATOM 819 C C . MET A 1 106 ? 7.863 6.617 -0.679 1 91.81 106 MET A C 1
ATOM 821 O O . MET A 1 106 ? 6.965 6.887 -1.479 1 91.81 106 MET A O 1
ATOM 825 N N . LEU A 1 107 ? 8.367 7.516 0.109 1 92.19 107 LEU A N 1
ATOM 826 C CA . LEU A 1 107 ? 7.871 8.891 0.15 1 92.19 107 LEU A CA 1
ATOM 827 C C . LEU A 1 107 ? 8.203 9.617 -1.146 1 92.19 107 LEU A C 1
ATOM 829 O O . LEU A 1 107 ? 7.34 10.297 -1.717 1 92.19 107 LEU A O 1
ATOM 833 N N . LEU A 1 108 ? 9.391 9.398 -1.636 1 95.38 108 LEU A N 1
ATOM 834 C CA . LEU A 1 108 ? 9.828 10.07 -2.854 1 95.38 108 LEU A CA 1
ATOM 835 C C . LEU A 1 108 ? 9.062 9.555 -4.066 1 95.38 108 LEU A C 1
ATOM 837 O O . LEU A 1 108 ? 8.781 10.312 -4.996 1 95.38 108 LEU A O 1
ATOM 841 N N . GLN A 1 109 ? 8.727 8.32 -4.043 1 91.06 109 GLN A N 1
ATOM 842 C CA . GLN A 1 109 ? 8.055 7.676 -5.168 1 91.06 109 GLN A CA 1
ATOM 843 C C . GLN A 1 109 ? 6.703 8.328 -5.453 1 91.06 109 GLN A C 1
ATOM 845 O O . GLN A 1 109 ? 6.273 8.406 -6.605 1 91.06 109 GLN A O 1
ATOM 850 N N . VAL A 1 110 ? 6.07 8.867 -4.438 1 84.38 110 VAL A N 1
ATOM 851 C CA . VAL A 1 110 ? 4.742 9.445 -4.621 1 84.38 110 VAL A CA 1
ATOM 852 C C . VAL A 1 110 ? 4.836 10.969 -4.629 1 84.38 110 VAL A C 1
ATOM 854 O O . VAL A 1 110 ? 3.814 11.656 -4.66 1 84.38 110 VAL A O 1
ATOM 857 N N . SER A 1 111 ? 6.02 11.445 -4.535 1 89.94 111 SER A N 1
ATOM 858 C CA . SER A 1 111 ? 6.223 12.891 -4.508 1 89.94 111 SER A CA 1
ATOM 859 C C . SER A 1 111 ? 6.047 13.5 -5.891 1 89.94 111 SER A C 1
ATOM 861 O O . SER A 1 111 ? 6.508 12.938 -6.887 1 89.94 111 SER A O 1
ATOM 863 N N . GLY A 1 112 ? 5.441 14.617 -5.984 1 89.5 112 GLY A N 1
ATOM 864 C CA . GLY A 1 112 ? 5.344 15.367 -7.227 1 89.5 112 GLY A CA 1
ATOM 865 C C . GLY A 1 112 ? 6.66 15.992 -7.648 1 89.5 112 GLY A C 1
ATOM 866 O O . GLY A 1 112 ? 6.789 16.484 -8.773 1 89.5 112 GLY A O 1
ATOM 867 N N . ASP A 1 113 ? 7.625 15.922 -6.785 1 92.31 113 ASP A N 1
ATOM 868 C CA . ASP A 1 113 ? 8.922 16.531 -7.062 1 92.31 113 ASP A CA 1
ATOM 869 C C . ASP A 1 113 ? 9.773 15.648 -7.965 1 92.31 113 ASP A C 1
ATOM 871 O O . ASP A 1 113 ? 10.758 16.094 -8.539 1 92.31 113 ASP A O 1
ATOM 875 N N . ILE A 1 114 ? 9.461 14.43 -7.961 1 96.19 114 ILE A N 1
ATOM 876 C CA . ILE A 1 114 ? 10.219 13.523 -8.812 1 96.19 114 ILE A CA 1
ATOM 877 C C . ILE A 1 114 ? 9.789 13.68 -10.266 1 96.19 114 ILE A C 1
ATOM 879 O O . ILE A 1 114 ? 8.625 13.445 -10.602 1 96.19 114 ILE A O 1
ATOM 883 N N . THR A 1 115 ? 10.719 14.047 -11.094 1 95.62 115 THR A N 1
ATOM 884 C CA . THR A 1 115 ? 10.422 14.43 -12.469 1 95.62 115 THR A CA 1
ATOM 885 C C . THR A 1 115 ? 10.188 13.188 -13.336 1 95.62 115 THR A C 1
ATOM 887 O O . THR A 1 115 ? 10.641 12.094 -12.992 1 95.62 115 THR A O 1
ATOM 890 N N . PRO A 1 116 ? 9.5 13.406 -14.438 1 93.75 116 PRO A N 1
ATOM 891 C CA . PRO A 1 116 ? 9.336 12.297 -15.375 1 93.75 116 PRO A CA 1
ATOM 892 C C . PRO A 1 116 ? 10.664 11.734 -15.875 1 93.75 116 PRO A C 1
ATOM 894 O O . PRO A 1 116 ? 10.797 10.531 -16.078 1 93.75 116 PRO A O 1
ATOM 897 N N . GLU A 1 117 ? 11.547 12.617 -16.062 1 94.38 117 GLU A N 1
ATOM 898 C CA . GLU A 1 117 ? 12.875 12.188 -16.5 1 94.38 117 GLU A CA 1
ATOM 899 C C . GLU A 1 117 ? 13.539 11.273 -15.477 1 94.38 117 GLU A C 1
ATOM 901 O O . GLU A 1 117 ? 14.133 10.258 -15.836 1 94.38 117 GLU A O 1
ATOM 906 N N . THR A 1 118 ? 13.461 11.648 -14.227 1 95.81 118 THR A N 1
ATOM 907 C CA . THR A 1 118 ? 14.031 10.852 -13.148 1 95.81 118 THR A CA 1
ATOM 908 C C . THR A 1 118 ? 13.32 9.5 -13.047 1 95.81 118 THR A C 1
ATOM 910 O O . THR A 1 118 ? 13.969 8.469 -12.875 1 95.81 118 THR A O 1
ATOM 913 N N . ARG A 1 119 ? 12.039 9.469 -13.164 1 92.62 119 ARG A N 1
ATOM 914 C CA . ARG A 1 119 ? 11.273 8.234 -13.133 1 92.62 119 ARG A CA 1
ATOM 915 C C . ARG A 1 119 ? 11.68 7.305 -14.273 1 92.62 119 ARG A C 1
ATOM 917 O O . ARG A 1 119 ? 11.859 6.102 -14.07 1 92.62 119 ARG A O 1
ATOM 924 N N . ALA A 1 120 ? 11.891 7.848 -15.438 1 90.81 120 ALA A N 1
ATOM 925 C CA . ALA A 1 120 ? 12.312 7.059 -16.594 1 90.81 120 ALA A CA 1
ATOM 926 C C . ALA A 1 120 ? 13.703 6.473 -16.375 1 90.81 120 ALA A C 1
ATOM 928 O O . ALA A 1 120 ? 13.945 5.301 -16.688 1 90.81 120 ALA A O 1
ATOM 929 N N . ALA A 1 121 ? 14.555 7.301 -15.867 1 91.38 121 ALA A N 1
ATOM 930 C CA . ALA A 1 121 ? 15.914 6.844 -15.586 1 91.38 121 ALA A CA 1
ATOM 931 C C . ALA A 1 121 ? 15.922 5.723 -14.555 1 91.38 121 ALA A C 1
ATOM 933 O O . ALA A 1 121 ? 16.672 4.754 -14.688 1 91.38 121 ALA A O 1
ATOM 934 N N . SER A 1 122 ? 15.133 5.902 -13.531 1 90.62 122 SER A N 1
ATOM 935 C CA . SER A 1 122 ? 15.023 4.887 -12.484 1 90.62 122 SER A CA 1
ATOM 936 C C . SER A 1 122 ? 14.469 3.58 -13.039 1 90.62 122 SER A C 1
ATOM 938 O O . SER A 1 122 ? 14.906 2.498 -12.648 1 90.62 122 SER A O 1
ATOM 940 N N . HIS A 1 123 ? 13.5 3.672 -13.93 1 85.25 123 HIS A N 1
ATOM 941 C CA . HIS A 1 123 ? 12.914 2.494 -14.555 1 85.25 123 HIS A CA 1
ATOM 942 C C . HIS A 1 123 ? 13.953 1.714 -15.352 1 85.25 123 HIS A C 1
ATOM 944 O O . HIS A 1 123 ? 13.93 0.481 -15.375 1 85.25 123 HIS A O 1
ATOM 950 N N . LYS A 1 124 ? 14.852 2.381 -15.914 1 82.19 124 LYS A N 1
ATOM 951 C CA . LYS A 1 124 ? 15.914 1.733 -16.672 1 82.19 124 LYS A CA 1
ATOM 952 C C . LYS A 1 124 ? 16.812 0.912 -15.766 1 82.19 124 LYS A C 1
ATOM 954 O O . LYS A 1 124 ? 17.266 -0.178 -16.141 1 82.19 124 LYS A O 1
ATOM 959 N N . GLU A 1 125 ? 17.031 1.443 -14.625 1 78.25 125 GLU A N 1
ATOM 960 C CA . GLU A 1 125 ? 17.875 0.744 -13.656 1 78.25 125 GLU A CA 1
ATOM 961 C C . GLU A 1 125 ? 17.203 -0.539 -13.172 1 78.25 125 GLU A C 1
ATOM 963 O O . GLU A 1 125 ? 17.875 -1.496 -12.789 1 78.25 125 GLU A O 1
ATOM 968 N N . MET A 1 126 ? 15.906 -0.51 -13.281 1 82.62 126 MET A N 1
ATOM 969 C CA . MET A 1 126 ? 15.148 -1.659 -12.805 1 82.62 126 MET A CA 1
ATOM 970 C C . MET A 1 126 ? 14.773 -2.588 -13.953 1 82.62 126 MET A C 1
ATOM 972 O O . MET A 1 126 ? 14.031 -3.551 -13.766 1 82.62 126 MET A O 1
ATOM 976 N N . ALA A 1 127 ? 15.328 -2.332 -15.109 1 85.12 127 ALA A N 1
ATOM 977 C CA . ALA A 1 127 ? 14.961 -3.039 -16.344 1 85.12 127 ALA A CA 1
ATOM 978 C C . ALA A 1 127 ? 15.266 -4.531 -16.219 1 85.12 127 ALA A C 1
ATOM 980 O O . ALA A 1 127 ? 14.531 -5.363 -16.766 1 85.12 127 ALA A O 1
ATOM 981 N N . PHE A 1 128 ? 16.312 -4.848 -15.539 1 85.44 128 PHE A N 1
ATOM 982 C CA . PHE A 1 128 ? 16.672 -6.25 -15.383 1 85.44 128 PHE A CA 1
ATOM 983 C C . PHE A 1 128 ? 15.609 -7.008 -14.602 1 85.44 128 PHE A C 1
ATOM 985 O O . PHE A 1 128 ? 15.242 -8.125 -14.961 1 85.44 128 PHE A O 1
ATOM 992 N N . ILE A 1 129 ? 15.086 -6.398 -13.586 1 87.69 129 ILE A N 1
ATOM 993 C CA . ILE A 1 129 ? 14.047 -7.02 -12.773 1 87.69 129 ILE A CA 1
ATOM 994 C C . ILE A 1 129 ? 12.766 -7.164 -13.594 1 87.69 129 ILE A C 1
ATOM 996 O O . ILE A 1 129 ? 12.102 -8.203 -13.547 1 87.69 129 ILE A O 1
ATOM 1000 N N . ALA A 1 130 ? 12.523 -6.168 -14.344 1 88.75 130 ALA A N 1
ATOM 1001 C CA . ALA A 1 130 ? 11.367 -6.211 -15.234 1 88.75 130 ALA A CA 1
ATOM 1002 C C . ALA A 1 130 ? 11.5 -7.336 -16.25 1 88.75 130 ALA A C 1
ATOM 1004 O O . ALA A 1 130 ? 10.523 -8.016 -16.562 1 88.75 130 ALA A O 1
ATOM 1005 N N . ALA A 1 131 ? 12.672 -7.52 -16.719 1 91.12 131 ALA A N 1
ATOM 1006 C CA . ALA A 1 131 ? 12.914 -8.578 -17.688 1 91.12 131 ALA A CA 1
ATOM 1007 C C . ALA A 1 131 ? 12.719 -9.953 -17.062 1 91.12 131 ALA A C 1
ATOM 1009 O O . ALA A 1 131 ? 12.172 -10.859 -17.703 1 91.12 131 ALA A O 1
ATOM 1010 N N . LEU A 1 132 ? 13.164 -10.109 -15.859 1 91.38 132 LEU A N 1
ATOM 1011 C CA . LEU A 1 132 ? 12.961 -11.359 -15.141 1 91.38 132 LEU A CA 1
ATOM 1012 C C . LEU A 1 132 ? 11.477 -11.633 -14.93 1 91.38 132 LEU A C 1
ATOM 1014 O O . LEU A 1 132 ? 11.008 -12.758 -15.133 1 91.38 132 LEU A O 1
ATOM 1018 N N . LEU A 1 133 ? 10.773 -10.594 -14.547 1 93.06 133 LEU A N 1
ATOM 1019 C CA . LEU A 1 133 ? 9.336 -10.703 -14.344 1 93.06 133 LEU A CA 1
ATOM 1020 C C . LEU A 1 133 ? 8.625 -11.086 -15.633 1 93.06 133 LEU A C 1
ATOM 1022 O O . LEU A 1 133 ? 7.73 -11.93 -15.633 1 93.06 133 LEU A O 1
ATOM 1026 N N . GLU A 1 134 ? 9.062 -10.5 -16.734 1 93.12 134 GLU A N 1
ATOM 1027 C CA . GLU A 1 134 ? 8.469 -10.797 -18.031 1 93.12 134 GLU A CA 1
ATOM 1028 C C . GLU A 1 134 ? 8.727 -12.25 -18.438 1 93.12 134 GLU A C 1
ATOM 1030 O O . GLU A 1 134 ? 7.832 -12.914 -18.969 1 93.12 134 GLU A O 1
ATOM 1035 N N . ARG A 1 135 ? 9.867 -12.719 -18.219 1 92.25 135 ARG A N 1
ATOM 1036 C CA . ARG A 1 135 ? 10.195 -14.102 -18.531 1 92.25 135 ARG A CA 1
ATOM 1037 C C . ARG A 1 135 ? 9.352 -15.07 -17.703 1 92.25 135 ARG A C 1
ATOM 1039 O O . ARG A 1 135 ? 8.883 -16.094 -18.203 1 92.25 135 ARG A O 1
ATOM 1046 N N . ALA A 1 136 ? 9.18 -14.719 -16.453 1 91.06 136 ALA A N 1
ATOM 1047 C CA . ALA A 1 136 ? 8.391 -15.562 -15.562 1 91.06 136 ALA A CA 1
ATOM 1048 C C . ALA A 1 136 ? 6.918 -15.562 -15.977 1 91.06 136 ALA A C 1
ATOM 1050 O O . ALA A 1 136 ? 6.266 -16.609 -15.961 1 91.06 136 ALA A O 1
ATOM 1051 N N . ARG A 1 137 ? 6.441 -14.391 -16.344 1 90.88 137 ARG A N 1
ATOM 1052 C CA . ARG A 1 137 ? 5.039 -14.203 -16.703 1 90.88 137 ARG A CA 1
ATOM 1053 C C . ARG A 1 137 ? 4.73 -14.828 -18.062 1 90.88 137 ARG A C 1
ATOM 1055 O O . ARG A 1 137 ? 3.645 -15.375 -18.266 1 90.88 137 ARG A O 1
ATOM 1062 N N 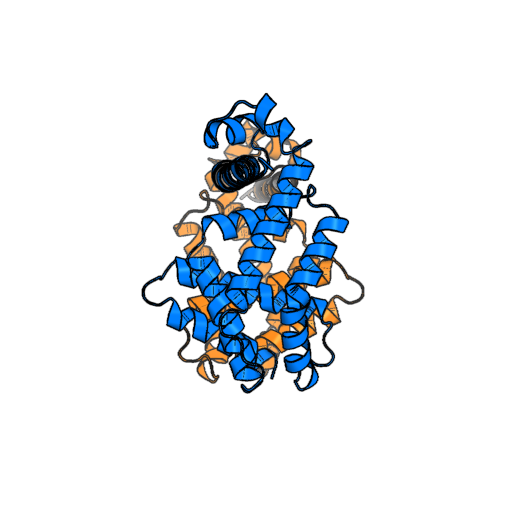. ALA A 1 138 ? 5.617 -14.688 -19.047 1 89.5 138 ALA A N 1
ATOM 1063 C CA . ALA A 1 138 ? 5.406 -15.062 -20.438 1 89.5 138 ALA A CA 1
ATOM 1064 C C . ALA A 1 138 ? 5.09 -16.547 -20.562 1 89.5 138 ALA A C 1
ATOM 1066 O O . ALA A 1 138 ? 4.352 -16.969 -21.453 1 89.5 138 ALA A O 1
ATOM 1067 N N . LYS A 1 139 ? 5.516 -17.328 -19.672 1 84.19 139 LYS A N 1
ATOM 1068 C CA . LYS A 1 139 ? 5.312 -18.766 -19.734 1 84.19 139 LYS A CA 1
ATOM 1069 C C . LYS A 1 139 ? 4.234 -19.219 -18.75 1 84.19 139 LYS A C 1
ATOM 1071 O O . LYS A 1 139 ? 3.971 -20.406 -18.609 1 84.19 139 LYS A O 1
ATOM 1076 N N . GLY A 1 140 ? 3.625 -18.219 -18.172 1 87.44 140 GLY A N 1
ATOM 1077 C CA . GLY A 1 140 ? 2.705 -18.578 -17.109 1 87.44 140 GLY A CA 1
ATOM 1078 C C . GLY A 1 140 ? 1.287 -18.094 -17.344 1 87.44 140 GLY A C 1
ATOM 1079 O O . GLY A 1 140 ? 0.962 -17.641 -18.453 1 87.44 140 GLY A O 1
ATOM 1080 N N . PRO A 1 141 ? 0.465 -18.328 -16.391 1 87.5 141 PRO A N 1
ATOM 1081 C CA . PRO A 1 141 ? -0.959 -18.016 -16.531 1 87.5 141 PRO A CA 1
ATOM 1082 C C . PRO A 1 141 ? -1.228 -16.516 -16.641 1 87.5 141 PRO A C 1
ATOM 1084 O O . PRO A 1 141 ? -2.322 -16.109 -17.047 1 87.5 141 PRO A O 1
ATOM 1087 N N . MET A 1 142 ? -0.251 -15.68 -16.391 1 89.94 142 MET A N 1
ATOM 1088 C CA . MET A 1 142 ? -0.457 -14.234 -16.422 1 89.94 142 MET A CA 1
ATOM 1089 C C . MET A 1 142 ? 0.098 -13.633 -17.719 1 89.94 142 MET A C 1
ATOM 1091 O O . MET A 1 142 ? 0.337 -12.43 -17.797 1 89.94 142 MET A O 1
ATOM 1095 N N . LYS A 1 143 ? 0.285 -14.461 -18.688 1 90.75 143 LYS A N 1
ATOM 1096 C CA . LYS A 1 143 ? 0.919 -14.023 -19.922 1 90.75 143 LYS A CA 1
ATOM 1097 C C . LYS A 1 143 ? 0.109 -12.922 -20.594 1 90.75 143 LYS A C 1
ATOM 1099 O O . LYS A 1 143 ? 0.67 -12.047 -21.266 1 90.75 143 LYS A O 1
ATOM 1104 N N . ASP A 1 144 ? -1.237 -12.914 -20.344 1 90.5 144 ASP A N 1
ATOM 1105 C CA . ASP A 1 144 ? -2.088 -11.961 -21.047 1 90.5 144 ASP A CA 1
ATOM 1106 C C . ASP A 1 144 ? -2.42 -10.758 -20.156 1 90.5 144 ASP A C 1
ATOM 1108 O O . ASP A 1 144 ? -3.098 -9.828 -20.594 1 90.5 144 ASP A O 1
ATOM 1112 N N . THR A 1 145 ? -1.958 -10.805 -18.922 1 90.69 145 THR A N 1
ATOM 1113 C CA . THR A 1 145 ? -2.174 -9.68 -18.016 1 90.69 145 THR A CA 1
ATOM 1114 C C . THR A 1 145 ? -1.187 -8.555 -18.297 1 90.69 145 THR A C 1
ATOM 1116 O O . THR A 1 145 ? 0.002 -8.805 -18.516 1 90.69 145 THR A O 1
ATOM 1119 N N . PRO A 1 146 ? -1.699 -7.328 -18.344 1 89.81 146 PRO A N 1
ATOM 1120 C CA . PRO A 1 146 ? -0.778 -6.211 -18.578 1 89.81 146 PRO A CA 1
ATOM 1121 C C . PRO A 1 146 ? 0.386 -6.195 -17.594 1 89.81 146 PRO A C 1
ATOM 1123 O O . PRO A 1 146 ? 0.182 -6.371 -16.391 1 89.81 146 PRO A O 1
ATOM 1126 N N . MET A 1 147 ? 1.58 -5.941 -18.125 1 90.12 147 MET A N 1
ATOM 1127 C CA . MET A 1 147 ? 2.805 -5.938 -17.328 1 90.12 147 MET A CA 1
ATOM 1128 C C . MET A 1 147 ? 2.725 -4.906 -16.203 1 90.12 147 MET A C 1
ATOM 1130 O O . MET A 1 147 ? 3.252 -5.129 -15.109 1 90.12 147 MET A O 1
ATOM 1134 N N . VAL A 1 148 ? 2.086 -3.879 -16.531 1 89.44 148 VAL A N 1
ATOM 1135 C CA . VAL A 1 148 ? 1.994 -2.803 -15.539 1 89.44 148 VAL A CA 1
ATOM 1136 C C . VAL A 1 148 ? 1.253 -3.297 -14.305 1 89.44 148 VAL A C 1
ATOM 1138 O O . VAL A 1 148 ? 1.653 -3.002 -13.172 1 89.44 148 VAL A O 1
ATOM 1141 N N . LEU A 1 149 ? 0.195 -4.062 -14.445 1 91.94 149 LEU A N 1
ATOM 1142 C CA . LEU A 1 149 ? -0.546 -4.605 -13.312 1 91.94 149 LEU A CA 1
ATOM 1143 C C . LEU A 1 149 ? 0.262 -5.688 -12.602 1 91.94 149 LEU A C 1
ATOM 1145 O O . LEU A 1 149 ? 0.334 -5.703 -11.375 1 91.94 149 LEU A O 1
ATOM 1149 N N . VAL A 1 150 ? 0.933 -6.539 -13.375 1 93.25 150 VAL A N 1
ATOM 1150 C CA . VAL A 1 150 ? 1.73 -7.617 -12.805 1 93.25 150 VAL A CA 1
ATOM 1151 C C . VAL A 1 150 ? 2.848 -7.035 -11.945 1 93.25 150 VAL A C 1
ATOM 1153 O O . VAL A 1 150 ? 3.074 -7.492 -10.82 1 93.25 150 VAL A O 1
ATOM 1156 N N . SER A 1 151 ? 3.516 -6.035 -12.477 1 93 151 SER A N 1
ATOM 1157 C CA . SER A 1 151 ? 4.602 -5.387 -11.75 1 93 151 SER A CA 1
ATOM 1158 C C . SER A 1 151 ? 4.09 -4.715 -10.477 1 93 151 SER A C 1
ATOM 1160 O O . SER A 1 151 ? 4.75 -4.754 -9.438 1 93 151 SER A O 1
ATOM 1162 N N . ALA A 1 152 ? 2.945 -4.141 -10.555 1 92.25 152 ALA A N 1
ATOM 1163 C CA . ALA A 1 152 ? 2.355 -3.469 -9.398 1 92.25 152 ALA A CA 1
ATOM 1164 C C . ALA A 1 152 ? 1.999 -4.473 -8.305 1 92.25 152 ALA A C 1
ATOM 1166 O O . ALA A 1 152 ? 2.213 -4.211 -7.117 1 92.25 152 ALA A O 1
ATOM 1167 N N . ILE A 1 153 ? 1.442 -5.578 -8.688 1 94.5 153 ILE A N 1
AT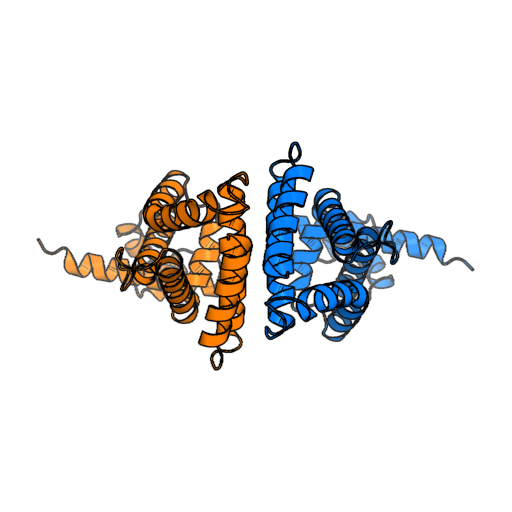OM 1168 C CA . ILE A 1 153 ? 1.096 -6.621 -7.73 1 94.5 153 ILE A CA 1
ATOM 1169 C C . ILE A 1 153 ? 2.365 -7.164 -7.078 1 94.5 153 ILE A C 1
ATOM 1171 O O . ILE A 1 153 ? 2.416 -7.344 -5.859 1 94.5 153 ILE A O 1
ATOM 1175 N N . MET A 1 154 ? 3.395 -7.418 -7.891 1 95 154 MET A N 1
ATOM 1176 C CA . MET A 1 154 ? 4.664 -7.863 -7.328 1 95 154 MET A CA 1
ATOM 1177 C C . MET A 1 154 ? 5.176 -6.875 -6.285 1 95 154 MET A C 1
ATOM 1179 O O . MET A 1 154 ? 5.59 -7.277 -5.195 1 95 154 MET A O 1
ATOM 1183 N N . THR A 1 155 ? 5.16 -5.621 -6.641 1 92.5 155 THR A N 1
ATOM 1184 C CA . THR A 1 155 ? 5.629 -4.582 -5.734 1 92.5 155 THR A CA 1
ATOM 1185 C C . THR A 1 155 ? 4.805 -4.57 -4.449 1 92.5 155 THR A C 1
ATOM 1187 O O . THR A 1 155 ? 5.359 -4.496 -3.352 1 92.5 155 THR A O 1
ATOM 1190 N N . ALA A 1 156 ? 3.533 -4.6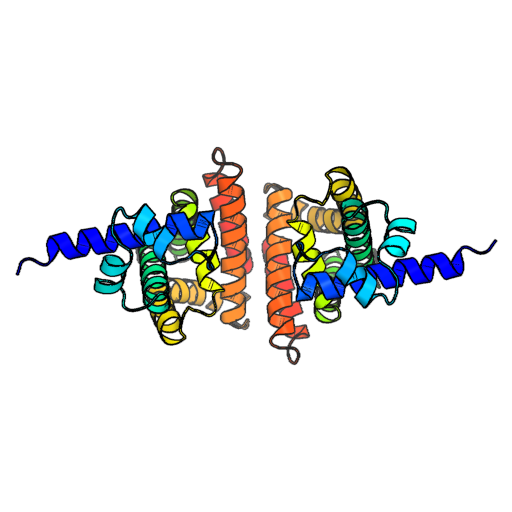88 -4.578 1 93.06 156 ALA A N 1
ATOM 1191 C CA . ALA A 1 156 ? 2.645 -4.691 -3.42 1 93.06 156 ALA A CA 1
ATOM 1192 C C . ALA A 1 156 ? 2.932 -5.883 -2.512 1 93.06 156 ALA A C 1
ATOM 1194 O O . ALA A 1 156 ? 2.984 -5.742 -1.287 1 93.06 156 ALA A O 1
ATOM 1195 N N . VAL A 1 157 ? 3.119 -7.023 -3.074 1 95.69 157 VAL A N 1
ATOM 1196 C CA . VAL A 1 157 ? 3.432 -8.227 -2.312 1 95.69 157 VAL A CA 1
ATOM 1197 C C . VAL A 1 157 ? 4.793 -8.07 -1.637 1 95.69 157 VAL A C 1
ATOM 1199 O O . VAL A 1 157 ? 4.957 -8.438 -0.47 1 95.69 157 VAL A O 1
ATOM 1202 N N . ALA A 1 158 ? 5.719 -7.531 -2.371 1 95.5 158 ALA A N 1
ATOM 1203 C CA . ALA A 1 158 ? 7.047 -7.312 -1.809 1 95.5 158 ALA A CA 1
ATOM 1204 C C . ALA A 1 158 ? 6.988 -6.359 -0.619 1 95.5 158 ALA A C 1
ATOM 1206 O O . ALA A 1 158 ? 7.566 -6.633 0.436 1 95.5 158 ALA A O 1
ATOM 1207 N N . GLU A 1 159 ? 6.32 -5.305 -0.776 1 93.44 159 GLU A N 1
ATOM 1208 C CA . GLU A 1 159 ? 6.207 -4.32 0.295 1 93.44 159 GLU A CA 1
ATOM 1209 C C . GLU A 1 159 ? 5.527 -4.918 1.525 1 93.44 159 GLU A C 1
ATOM 1211 O O . GLU A 1 159 ? 5.957 -4.68 2.654 1 93.44 159 GLU A O 1
ATOM 1216 N N . THR A 1 160 ? 4.496 -5.664 1.288 1 93.88 160 THR A N 1
ATOM 1217 C CA . THR A 1 160 ? 3.805 -6.34 2.381 1 93.88 160 THR A CA 1
ATOM 1218 C C . THR A 1 160 ? 4.738 -7.309 3.098 1 93.88 160 THR A C 1
ATOM 1220 O O . THR A 1 160 ? 4.797 -7.324 4.328 1 93.88 160 THR A O 1
ATOM 1223 N N . THR A 1 161 ? 5.445 -8.039 2.33 1 96.19 161 THR A N 1
ATOM 1224 C CA . THR A 1 161 ? 6.41 -8.992 2.869 1 96.19 161 THR A CA 1
ATOM 1225 C C . THR A 1 161 ? 7.469 -8.273 3.703 1 96.19 161 THR A C 1
ATOM 1227 O O . THR A 1 161 ? 7.781 -8.703 4.816 1 96.19 161 THR A O 1
ATOM 1230 N N . MET A 1 162 ? 7.996 -7.203 3.195 1 96.38 162 MET A N 1
ATOM 1231 C CA . MET A 1 162 ? 9.016 -6.422 3.893 1 96.38 162 MET A CA 1
ATOM 1232 C C . MET A 1 162 ? 8.477 -5.891 5.219 1 96.38 162 MET A C 1
ATOM 1234 O O . MET A 1 162 ? 9.188 -5.898 6.227 1 96.38 162 MET A O 1
ATOM 1238 N N . ASP A 1 163 ? 7.273 -5.41 5.219 1 93.75 163 ASP A N 1
ATOM 1239 C CA . ASP A 1 163 ? 6.664 -4.91 6.445 1 93.75 163 ASP A CA 1
ATOM 1240 C C . ASP A 1 163 ? 6.586 -6.008 7.508 1 93.75 163 ASP A C 1
ATOM 1242 O O . ASP A 1 163 ? 6.879 -5.766 8.68 1 93.75 163 ASP A O 1
ATOM 1246 N N . PHE A 1 164 ? 6.258 -7.199 7.102 1 93.62 164 PHE A N 1
ATOM 1247 C CA . PHE A 1 164 ? 6.168 -8.312 8.039 1 93.62 164 PHE A CA 1
ATOM 1248 C C . PHE A 1 164 ? 7.551 -8.719 8.531 1 93.62 164 PHE A C 1
ATOM 1250 O O . PHE A 1 164 ? 7.727 -9.031 9.711 1 93.62 164 PHE A O 1
ATOM 1257 N N . MET A 1 165 ? 8.492 -8.703 7.613 1 95.38 165 MET A N 1
ATOM 1258 C CA . MET A 1 165 ? 9.867 -9.008 7.992 1 95.38 165 MET A CA 1
ATOM 1259 C C . MET A 1 165 ? 10.367 -8.031 9.047 1 95.38 165 MET A C 1
ATOM 1261 O O . MET A 1 165 ? 11.039 -8.438 10.008 1 95.38 165 MET A O 1
ATOM 1265 N N . LEU A 1 166 ? 10.055 -6.797 8.883 1 93.31 166 LEU A N 1
ATOM 1266 C CA . LEU A 1 166 ? 10.484 -5.758 9.82 1 93.31 166 LEU A CA 1
ATOM 1267 C C . LEU A 1 166 ? 9.781 -5.91 11.164 1 93.31 166 LEU A C 1
ATOM 1269 O O . LEU A 1 166 ? 10.375 -5.652 12.211 1 93.31 166 LEU A O 1
ATOM 1273 N N . GLN A 1 167 ? 8.539 -6.332 11.172 1 91.75 167 GLN A N 1
ATOM 1274 C CA . GLN A 1 167 ? 7.766 -6.504 12.391 1 91.75 167 GLN A CA 1
ATOM 1275 C C . GLN A 1 167 ? 8.188 -7.762 13.141 1 91.75 167 GLN A C 1
ATOM 1277 O O . GLN A 1 167 ? 8.039 -7.848 14.367 1 91.75 167 GLN A O 1
ATOM 1282 N N . HIS A 1 168 ? 8.688 -8.773 12.383 1 93.19 168 HIS A N 1
ATOM 1283 C CA . HIS A 1 168 ? 9.094 -10.047 12.953 1 93.19 168 HIS A CA 1
ATOM 1284 C C . HIS A 1 168 ? 10.484 -10.453 12.461 1 93.19 168 HIS A C 1
ATOM 1286 O O . HIS A 1 168 ? 10.633 -11.445 11.75 1 93.19 168 HIS A O 1
ATOM 1292 N N . PRO A 1 169 ? 11.492 -9.758 12.961 1 92.81 169 PRO A N 1
ATOM 1293 C CA . PRO A 1 169 ? 12.844 -9.977 12.438 1 92.81 169 PRO A CA 1
ATOM 1294 C C . PRO A 1 169 ? 13.336 -11.406 12.664 1 92.81 169 PRO A C 1
ATOM 1296 O O . PRO A 1 169 ? 14.133 -11.922 11.875 1 92.81 169 PRO A O 1
ATOM 1299 N N . ASP A 1 170 ? 12.781 -12.07 13.688 1 94.19 170 ASP A N 1
ATOM 1300 C CA . ASP A 1 170 ? 13.203 -13.438 14 1 94.19 170 ASP A CA 1
ATOM 1301 C C . ASP A 1 170 ? 12.703 -14.422 12.938 1 94.19 170 ASP A C 1
ATOM 1303 O O . ASP A 1 170 ? 13.234 -15.523 12.82 1 94.19 170 ASP A O 1
ATOM 1307 N N . HIS A 1 171 ? 11.727 -14.023 12.18 1 93.06 171 HIS A N 1
ATOM 1308 C CA . HIS A 1 171 ? 11.141 -14.883 11.164 1 93.06 171 HIS A CA 1
ATOM 1309 C C . HIS A 1 171 ? 11.25 -14.25 9.781 1 93.06 171 HIS A C 1
ATOM 1311 O O . HIS A 1 171 ? 10.438 -14.539 8.891 1 93.06 171 HIS A O 1
ATOM 1317 N N . ALA A 1 172 ? 12.203 -13.344 9.633 1 94.62 172 ALA A N 1
ATOM 1318 C CA . ALA A 1 172 ? 12.312 -12.562 8.406 1 94.62 172 ALA A CA 1
ATOM 1319 C C . ALA A 1 172 ? 12.5 -13.461 7.191 1 94.62 172 ALA A C 1
ATOM 1321 O O . ALA A 1 172 ? 11.82 -13.289 6.172 1 94.62 172 ALA A O 1
ATOM 1322 N N . ASP A 1 173 ? 13.352 -14.492 7.297 1 95.75 173 ASP A N 1
ATOM 1323 C CA . ASP A 1 173 ? 13.625 -15.391 6.18 1 95.75 173 ASP A CA 1
ATOM 1324 C C . ASP A 1 173 ? 12.383 -16.188 5.789 1 95.75 173 ASP A C 1
ATOM 1326 O O . ASP A 1 173 ? 12.109 -16.375 4.605 1 95.75 173 ASP A O 1
ATOM 1330 N N . GLU A 1 174 ? 11.664 -16.578 6.797 1 94.56 174 GLU A N 1
ATOM 1331 C CA . GLU A 1 174 ? 10.43 -17.328 6.559 1 94.56 174 GLU A CA 1
ATOM 1332 C C . GLU A 1 174 ? 9.398 -16.484 5.828 1 94.56 174 GLU A C 1
ATOM 1334 O O . GLU A 1 174 ? 8.75 -16.953 4.887 1 94.56 174 GLU A O 1
ATOM 1339 N N . HIS A 1 175 ? 9.297 -15.25 6.27 1 94.56 175 HIS A N 1
ATOM 1340 C CA . HIS A 1 175 ? 8.352 -14.344 5.629 1 94.56 175 HIS A CA 1
ATOM 1341 C C . HIS A 1 175 ? 8.781 -14.008 4.203 1 94.56 175 HIS A C 1
ATOM 1343 O O . HIS A 1 175 ? 7.949 -13.953 3.295 1 94.56 175 HIS A O 1
ATOM 1349 N N . SER A 1 176 ? 10.078 -13.789 4.031 1 97 176 SER A N 1
ATOM 1350 C CA . SER A 1 176 ? 10.586 -13.531 2.688 1 97 176 SER A CA 1
ATOM 1351 C C . SER A 1 176 ? 10.266 -14.688 1.747 1 97 176 SER A C 1
ATOM 1353 O O . SER A 1 176 ? 9.75 -14.477 0.646 1 97 176 SER A O 1
ATOM 1355 N N . LYS A 1 177 ? 10.5 -15.891 2.232 1 96.06 177 LYS A N 1
ATOM 1356 C CA . LYS A 1 177 ? 10.242 -17.078 1.431 1 96.06 177 LYS A CA 1
ATOM 1357 C C . LYS A 1 177 ? 8.758 -17.25 1.139 1 96.06 177 LYS A C 1
ATOM 1359 O O . LYS A 1 177 ? 8.367 -17.578 0.015 1 96.06 177 LYS A O 1
ATOM 1364 N N . ALA A 1 178 ? 7.934 -17.016 2.111 1 94.62 178 ALA A N 1
ATOM 1365 C CA . ALA A 1 178 ? 6.488 -17.141 1.945 1 94.62 178 ALA A CA 1
ATOM 1366 C C . ALA A 1 178 ? 5.969 -16.141 0.909 1 94.62 178 ALA A C 1
ATOM 1368 O O . ALA A 1 178 ? 5.113 -16.484 0.087 1 94.62 178 ALA A O 1
ATOM 1369 N N . GLY A 1 179 ? 6.469 -14.875 1.009 1 95.88 179 GLY A N 1
ATOM 1370 C CA . GLY A 1 179 ? 6.098 -13.883 0.018 1 95.88 179 GLY A CA 1
ATOM 1371 C C . GLY A 1 179 ? 6.504 -14.258 -1.394 1 95.88 179 GLY A C 1
ATOM 1372 O O . GLY A 1 179 ? 5.727 -14.094 -2.334 1 95.88 179 GLY A O 1
ATOM 1373 N N . PHE A 1 180 ? 7.688 -14.828 -1.526 1 96.5 180 PHE A N 1
ATOM 1374 C CA . PHE A 1 180 ? 8.156 -15.25 -2.842 1 96.5 180 PHE A CA 1
ATOM 1375 C C . PHE A 1 180 ? 7.301 -16.391 -3.385 1 96.5 180 PHE A C 1
ATOM 1377 O O . PHE A 1 180 ? 6.914 -16.375 -4.555 1 96.5 180 PHE A O 1
ATOM 1384 N N . ASP A 1 181 ? 7.062 -17.359 -2.545 1 95.12 181 ASP A N 1
ATOM 1385 C CA . ASP A 1 181 ? 6.266 -18.5 -2.971 1 95.12 181 ASP A CA 1
ATOM 1386 C C . ASP A 1 181 ? 4.887 -18.062 -3.459 1 95.12 181 ASP A C 1
ATOM 1388 O O . ASP A 1 181 ? 4.379 -18.594 -4.453 1 95.12 181 ASP A O 1
ATOM 1392 N N . ALA A 1 182 ? 4.312 -17.141 -2.742 1 94 182 ALA A N 1
ATOM 1393 C CA . ALA A 1 182 ? 3.021 -16.594 -3.158 1 94 182 ALA A CA 1
ATOM 1394 C C . ALA A 1 182 ? 3.117 -15.945 -4.539 1 94 182 ALA A C 1
ATOM 1396 O O . ALA A 1 182 ? 2.312 -16.25 -5.426 1 94 182 ALA A O 1
ATOM 1397 N N . LEU A 1 183 ? 4.109 -15.102 -4.742 1 94.5 183 LEU A N 1
ATOM 1398 C CA . LEU A 1 183 ? 4.293 -14.398 -6.008 1 94.5 183 LEU A CA 1
ATOM 1399 C C . LEU A 1 183 ? 4.559 -15.383 -7.141 1 94.5 183 LEU A C 1
ATOM 1401 O O . LEU A 1 183 ? 3.996 -15.25 -8.227 1 94.5 183 LEU A O 1
ATOM 1405 N N . TRP A 1 184 ? 5.395 -16.375 -6.844 1 93.5 184 TRP A N 1
ATOM 1406 C CA . TRP A 1 184 ? 5.766 -17.344 -7.871 1 93.5 184 TRP A CA 1
ATOM 1407 C C . TRP A 1 184 ? 4.551 -18.141 -8.328 1 93.5 184 TRP A C 1
ATOM 1409 O O . TRP A 1 184 ? 4.406 -18.438 -9.516 1 93.5 184 TRP A O 1
ATOM 1419 N N . ARG A 1 185 ? 3.705 -18.5 -7.414 1 91.19 185 ARG A N 1
ATOM 1420 C CA . ARG A 1 185 ? 2.496 -19.234 -7.762 1 91.19 185 ARG A CA 1
ATOM 1421 C C . ARG A 1 185 ? 1.574 -18.391 -8.641 1 91.19 185 ARG A C 1
ATOM 1423 O O . ARG A 1 185 ? 0.889 -18.922 -9.516 1 91.19 185 ARG A O 1
ATOM 1430 N N . MET A 1 186 ? 1.535 -17.109 -8.336 1 90.56 186 MET A N 1
ATOM 1431 C CA . MET A 1 186 ? 0.757 -16.203 -9.164 1 90.56 186 MET A CA 1
ATOM 1432 C C . MET A 1 186 ? 1.287 -16.172 -10.594 1 90.56 186 MET A C 1
ATOM 1434 O O . MET A 1 186 ? 0.509 -16.172 -11.547 1 90.56 186 MET A O 1
ATOM 1438 N N . LEU A 1 187 ? 2.584 -16.203 -10.758 1 89.25 187 LEU A N 1
ATOM 1439 C CA . LEU A 1 187 ? 3.225 -16.016 -12.055 1 89.25 187 LEU A CA 1
ATOM 1440 C C . LEU A 1 187 ? 3.27 -17.328 -12.836 1 89.25 187 LEU A C 1
ATOM 1442 O O . LEU A 1 187 ? 3.256 -17.328 -14.07 1 89.25 187 LEU A O 1
ATOM 1446 N N . SER A 1 188 ? 3.475 -18.453 -12.148 1 82.88 188 SER A N 1
ATOM 1447 C CA . SER A 1 188 ? 3.77 -19.688 -12.844 1 82.88 188 SER A CA 1
ATOM 1448 C C . SER A 1 188 ? 2.768 -20.781 -12.477 1 82.88 188 SER A C 1
ATOM 1450 O O . SER A 1 188 ? 2.152 -20.734 -11.406 1 82.88 188 SER A O 1
ATOM 1452 N N . MET B 1 1 ? -41.406 8.008 19.828 1 34.34 1 MET B N 1
ATOM 1453 C CA . MET B 1 1 ? -39.938 8.125 19.828 1 34.34 1 MET B CA 1
ATOM 1454 C C . MET B 1 1 ? -39.438 8.883 18.609 1 34.34 1 MET B C 1
ATOM 1456 O O . MET B 1 1 ? -39.719 8.484 17.469 1 34.34 1 MET B O 1
ATOM 1460 N N . ALA B 1 2 ? -39.188 10.023 18.406 1 43 2 ALA B N 1
ATOM 1461 C CA . ALA B 1 2 ? -38.75 11.172 17.625 1 43 2 ALA B CA 1
ATOM 1462 C C . ALA B 1 2 ? -37.281 11.047 17.234 1 43 2 ALA B C 1
ATOM 1464 O O . ALA B 1 2 ? -36.406 11.68 17.859 1 43 2 ALA B O 1
ATOM 1465 N N . ARG B 1 3 ? -36.344 9.93 17.016 1 48.38 3 ARG B N 1
ATOM 1466 C CA . ARG B 1 3 ? -35.031 9.391 16.656 1 48.38 3 ARG B CA 1
ATOM 1467 C C . ARG B 1 3 ? -34.688 9.695 15.211 1 48.38 3 ARG B C 1
ATOM 1469 O O . ARG B 1 3 ? -33.625 9.336 14.734 1 48.38 3 ARG B O 1
ATOM 1476 N N . PRO B 1 4 ? -35.344 9.992 14.383 1 53.16 4 PRO B N 1
ATOM 1477 C CA . PRO B 1 4 ? -35.188 10.086 12.93 1 53.16 4 PRO B CA 1
ATOM 1478 C C . PRO B 1 4 ? -34.281 11.234 12.5 1 53.16 4 PRO B C 1
ATOM 1480 O O . PRO B 1 4 ? -33.375 11.031 11.703 1 53.16 4 PRO B O 1
ATOM 1483 N N . LYS B 1 5 ? -34.594 12.406 12.883 1 54.94 5 LYS B N 1
ATOM 1484 C CA . LYS B 1 5 ? -33.844 13.602 12.484 1 54.94 5 LYS B CA 1
ATOM 1485 C C . LYS B 1 5 ? -32.406 13.539 12.969 1 54.94 5 LYS B C 1
ATOM 1487 O O . LYS B 1 5 ? -31.484 13.953 12.258 1 54.94 5 LYS B O 1
ATOM 1492 N N . SER B 1 6 ? -32.25 12.867 14.086 1 73.69 6 SER B N 1
ATOM 1493 C CA . SER B 1 6 ? -30.953 12.75 14.742 1 73.69 6 SER B CA 1
ATOM 1494 C C . SER B 1 6 ? -30.016 11.828 13.969 1 73.69 6 SER B C 1
ATOM 1496 O O . SER B 1 6 ? -28.844 12.141 13.766 1 73.69 6 SER B O 1
ATOM 1498 N N . ASP B 1 7 ? -30.688 10.852 13.367 1 83.44 7 ASP B N 1
ATOM 1499 C CA . ASP B 1 7 ? -29.859 9.914 12.609 1 83.44 7 ASP B CA 1
ATOM 1500 C C . ASP B 1 7 ? -29.422 10.516 11.273 1 83.44 7 ASP B C 1
ATOM 1502 O O . ASP B 1 7 ? -28.297 10.289 10.836 1 83.44 7 ASP B O 1
ATOM 1506 N N . ASP B 1 8 ? -30.266 11.305 10.75 1 89.12 8 ASP B N 1
ATOM 1507 C CA . ASP B 1 8 ? -29.938 11.969 9.492 1 89.12 8 ASP B CA 1
ATOM 1508 C C . ASP B 1 8 ? -28.812 12.969 9.672 1 89.12 8 ASP B C 1
ATOM 1510 O O . ASP B 1 8 ? -27.906 13.062 8.828 1 89.12 8 ASP B O 1
ATOM 1514 N N . ARG B 1 9 ? -28.938 13.648 10.797 1 91.38 9 ARG B N 1
ATOM 1515 C CA . ARG B 1 9 ? -27.891 14.625 11.078 1 91.38 9 ARG B CA 1
ATOM 1516 C C . ARG B 1 9 ? -26.562 13.938 11.359 1 91.38 9 ARG B C 1
ATOM 1518 O O . ARG B 1 9 ? -25.516 14.375 10.875 1 91.38 9 ARG B O 1
ATOM 1525 N N . ARG B 1 10 ? -26.672 12.914 12.094 1 95.25 10 ARG B N 1
ATOM 1526 C CA . ARG B 1 10 ? -25.484 12.125 12.383 1 95.25 10 ARG B CA 1
ATOM 1527 C C . ARG B 1 10 ? -24.828 11.641 11.094 1 95.25 10 ARG B C 1
ATOM 1529 O O . ARG B 1 10 ? -23.609 11.766 10.922 1 95.25 10 ARG B O 1
ATOM 1536 N N . ASN B 1 11 ? -25.641 11.164 10.211 1 95.38 11 ASN B N 1
ATOM 1537 C CA . ASN B 1 11 ? -25.141 10.656 8.938 1 95.38 11 ASN B CA 1
ATOM 1538 C C . ASN B 1 11 ? -24.547 11.781 8.078 1 95.38 11 ASN B C 1
ATOM 1540 O O . ASN B 1 11 ? -23.562 11.578 7.367 1 95.38 11 ASN B O 1
ATOM 1544 N N . ALA B 1 12 ? -25.141 12.875 8.172 1 95.38 12 ALA B N 1
ATOM 1545 C CA . ALA B 1 12 ? -24.625 14.031 7.441 1 95.38 12 ALA B CA 1
ATOM 1546 C C . ALA B 1 12 ? -23.25 14.438 7.941 1 95.38 12 ALA B C 1
ATOM 1548 O O . ALA B 1 12 ? -22.375 14.812 7.148 1 95.38 12 ALA B O 1
ATOM 1549 N N . ILE B 1 13 ? -23.094 14.32 9.266 1 97.12 13 ILE B N 1
ATOM 1550 C CA . ILE B 1 13 ? -21.812 14.656 9.867 1 97.12 13 ILE B CA 1
ATOM 1551 C C . ILE B 1 13 ? -20.75 13.656 9.406 1 97.12 13 ILE B C 1
ATOM 1553 O O . ILE B 1 13 ? -19.641 14.039 9.031 1 97.12 13 ILE B O 1
ATOM 1557 N N . LEU B 1 14 ? -21.125 12.414 9.375 1 97.88 14 LEU B N 1
ATOM 1558 C CA . LEU B 1 14 ? -20.188 11.383 8.938 1 97.88 14 LEU B CA 1
ATOM 1559 C C . LEU B 1 14 ? -19.828 11.57 7.465 1 97.88 14 LEU B C 1
ATOM 1561 O O . LEU B 1 14 ? -18.656 11.422 7.09 1 97.88 14 LEU B O 1
ATOM 1565 N N . ALA B 1 15 ? -20.797 11.953 6.66 1 97.69 15 ALA B N 1
ATOM 1566 C CA . ALA B 1 15 ? -20.547 12.211 5.246 1 97.69 15 ALA B CA 1
ATOM 1567 C C . ALA B 1 15 ? -19.625 13.414 5.066 1 97.69 15 ALA B C 1
ATOM 1569 O O . ALA B 1 15 ? -18.719 13.391 4.227 1 97.69 15 ALA B O 1
ATOM 1570 N N . ALA B 1 16 ? -19.812 14.375 5.871 1 98.12 16 ALA B N 1
ATOM 1571 C CA . ALA B 1 16 ? -18.969 15.562 5.848 1 98.12 16 ALA B CA 1
ATOM 1572 C C . ALA B 1 16 ? -17.547 15.227 6.27 1 98.12 16 ALA B C 1
ATOM 1574 O O . ALA B 1 16 ? -16.578 15.734 5.695 1 98.12 16 ALA B O 1
ATOM 1575 N N . ALA B 1 17 ? -17.469 14.383 7.258 1 98.25 17 ALA B N 1
ATOM 1576 C CA . ALA B 1 17 ? -16.156 13.969 7.746 1 98.25 17 ALA B CA 1
ATOM 1577 C C . ALA B 1 17 ? -15.359 13.281 6.645 1 98.25 17 ALA B C 1
ATOM 1579 O O . ALA B 1 17 ? -14.164 13.523 6.5 1 98.25 17 ALA B O 1
ATOM 1580 N N . VAL B 1 18 ? -16 12.43 5.84 1 98.31 18 VAL B N 1
ATOM 1581 C CA . VAL B 1 18 ? -15.336 11.773 4.723 1 98.31 18 VAL B CA 1
ATOM 1582 C C . VAL B 1 18 ? -14.742 12.82 3.785 1 98.31 18 VAL B C 1
ATOM 1584 O O . VAL B 1 18 ? -13.555 12.781 3.467 1 98.31 18 VAL B O 1
ATOM 1587 N N . ARG B 1 19 ? -15.516 13.789 3.463 1 97.94 19 ARG B N 1
ATOM 1588 C CA . ARG B 1 19 ? -15.102 14.812 2.504 1 97.94 19 ARG B CA 1
ATOM 1589 C C . ARG B 1 19 ? -13.93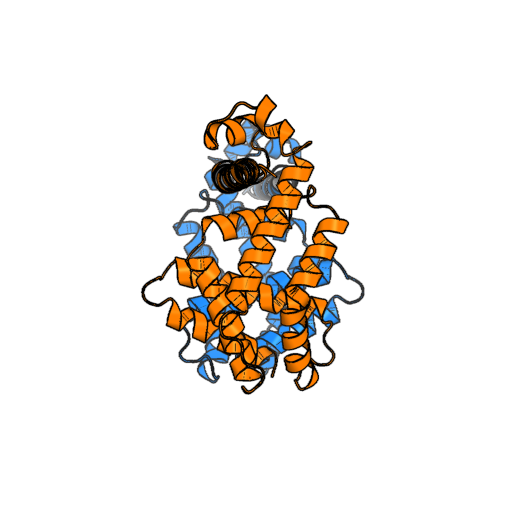8 15.633 3.049 1 97.94 19 ARG B C 1
ATOM 1591 O O . ARG B 1 19 ? -12.961 15.891 2.338 1 97.94 19 ARG B O 1
ATOM 1598 N N . VAL B 1 20 ? -13.984 15.969 4.285 1 98 20 VAL B N 1
ATOM 1599 C CA . VAL B 1 20 ? -12.977 16.828 4.891 1 98 20 VAL B CA 1
ATOM 1600 C C . VAL B 1 20 ? -11.68 16.047 5.086 1 98 20 VAL B C 1
ATOM 1602 O O . VAL B 1 20 ? -10.594 16.562 4.816 1 98 20 VAL B O 1
ATOM 1605 N N . ILE B 1 21 ? -11.812 14.812 5.52 1 97.12 21 ILE B N 1
ATOM 1606 C CA . ILE B 1 21 ? -10.633 13.977 5.73 1 97.12 21 ILE B CA 1
ATOM 1607 C C . ILE B 1 21 ? -9.906 13.758 4.406 1 97.12 21 ILE B C 1
ATOM 1609 O O . ILE B 1 21 ? -8.68 13.836 4.344 1 97.12 21 ILE B O 1
ATOM 1613 N N . VAL B 1 22 ? -10.648 13.523 3.363 1 96.19 22 VAL B N 1
ATOM 1614 C CA . VAL B 1 22 ? -10.055 13.273 2.051 1 96.19 22 VAL B CA 1
ATOM 1615 C C . VAL B 1 22 ? -9.383 14.547 1.544 1 96.19 22 VAL B C 1
ATOM 1617 O O . VAL B 1 22 ? -8.289 14.492 0.975 1 96.19 22 VAL B O 1
ATOM 1620 N N . ALA B 1 23 ? -9.938 15.688 1.83 1 95.12 23 ALA B N 1
ATOM 1621 C CA . ALA B 1 23 ? -9.453 16.969 1.311 1 95.12 23 ALA B CA 1
ATOM 1622 C C . ALA B 1 23 ? -8.289 17.5 2.148 1 95.12 23 ALA B C 1
ATOM 1624 O O . ALA B 1 23 ? -7.328 18.047 1.608 1 95.12 23 ALA B O 1
ATOM 1625 N N . GLN B 1 24 ? -8.391 17.281 3.494 1 93.94 24 GLN B N 1
ATOM 1626 C CA . GLN B 1 24 ? -7.484 18 4.375 1 93.94 24 GLN B CA 1
ATOM 1627 C C . GLN B 1 24 ? -6.652 17.047 5.219 1 93.94 24 GLN B C 1
ATOM 1629 O O . GLN B 1 24 ? -5.699 17.469 5.883 1 93.94 24 GLN B O 1
ATOM 1634 N N . GLY B 1 25 ? -6.988 15.812 5.156 1 93.81 25 GLY B N 1
ATOM 1635 C CA . GLY B 1 25 ? -6.277 14.867 6 1 93.81 25 GLY B CA 1
ATOM 1636 C C . GL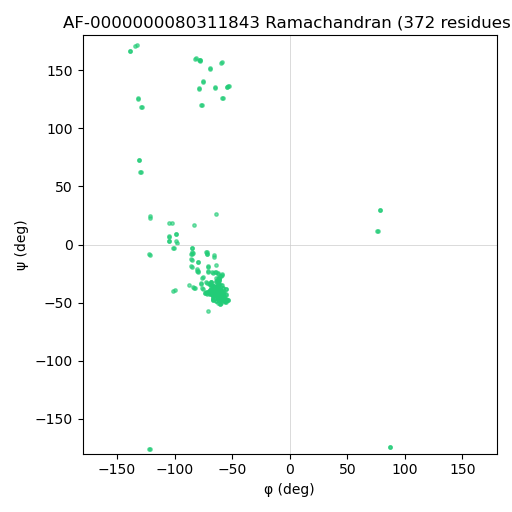Y B 1 25 ? -6.883 14.727 7.383 1 93.81 25 GLY B C 1
ATOM 1637 O O . GLY B 1 25 ? -7.934 15.305 7.668 1 93.81 25 GLY B O 1
ATOM 1638 N N . LEU B 1 26 ? -6.223 13.969 8.25 1 93.31 26 LEU B N 1
ATOM 1639 C CA . LEU B 1 26 ? -6.754 13.594 9.562 1 93.31 26 LEU B CA 1
ATOM 1640 C C . LEU B 1 26 ? -6.582 14.734 10.562 1 93.31 26 LEU B C 1
ATOM 1642 O O . LEU B 1 26 ? -7.188 14.719 11.633 1 93.31 26 LEU B O 1
ATOM 1646 N N . SER B 1 27 ? -5.766 15.656 10.203 1 91.44 27 SER B N 1
ATOM 1647 C CA . SER B 1 27 ? -5.516 16.766 11.102 1 91.44 27 SER B CA 1
ATOM 1648 C C . SER B 1 27 ? -6.57 17.859 10.938 1 91.44 27 SER B C 1
ATOM 1650 O O . SER B 1 27 ? -6.562 18.859 11.664 1 91.44 27 SER B O 1
ATOM 1652 N N . ALA B 1 28 ? -7.422 17.656 10.031 1 92.81 28 ALA B N 1
ATOM 1653 C CA . ALA B 1 28 ? -8.477 18.656 9.82 1 92.81 28 ALA B CA 1
ATOM 1654 C C . ALA B 1 28 ? -9.234 18.938 11.109 1 92.81 28 ALA B C 1
ATOM 1656 O O . ALA B 1 28 ? -9.562 18.016 11.859 1 92.81 28 ALA B O 1
ATOM 1657 N N . PRO B 1 29 ? -9.477 20.203 11.375 1 95.06 29 PRO B N 1
ATOM 1658 C CA . PRO B 1 29 ? -10.234 20.531 12.586 1 95.06 29 PRO B CA 1
ATOM 1659 C C . PRO B 1 29 ? -11.695 20.109 12.508 1 95.06 29 PRO B C 1
ATOM 1661 O O . PRO B 1 29 ? -12.281 20.078 11.422 1 95.06 29 PRO B O 1
ATOM 1664 N N . THR B 1 30 ? -12.25 19.828 13.695 1 96.69 30 THR B N 1
ATOM 1665 C CA . THR B 1 30 ? -13.656 19.422 13.742 1 96.69 30 THR B CA 1
ATOM 1666 C C . THR B 1 30 ? -14.555 20.562 13.273 1 96.69 30 THR B C 1
ATOM 1668 O O . THR B 1 30 ? -15.641 20.328 12.742 1 96.69 30 THR B O 1
ATOM 1671 N N . ALA B 1 31 ? -14.094 21.797 13.359 1 97.25 31 ALA B N 1
ATOM 1672 C CA . ALA B 1 31 ? -14.844 22.953 12.875 1 97.25 31 ALA B CA 1
ATOM 1673 C C . ALA B 1 31 ? -15.062 22.875 11.367 1 97.25 31 ALA B C 1
ATOM 1675 O O . ALA B 1 31 ? -16.109 23.266 10.859 1 97.25 31 ALA B O 1
ATOM 1676 N N . ALA B 1 32 ? -14.141 22.375 10.648 1 97.94 32 ALA B N 1
ATOM 1677 C CA . ALA B 1 32 ? -14.266 22.219 9.203 1 97.94 32 ALA B CA 1
ATOM 1678 C C . ALA B 1 32 ? -15.312 21.156 8.859 1 97.94 32 ALA B C 1
ATOM 1680 O O . ALA B 1 32 ? -16.062 21.312 7.898 1 97.94 32 ALA B O 1
ATOM 1681 N N . ILE B 1 33 ? -15.336 20.109 9.648 1 98.12 33 ILE B N 1
ATOM 1682 C CA . ILE B 1 33 ? -16.312 19.047 9.445 1 98.12 33 ILE B CA 1
ATOM 1683 C C . ILE B 1 33 ? -17.719 19.578 9.719 1 98.12 33 ILE B C 1
ATOM 1685 O O . ILE B 1 33 ? -18.656 19.328 8.945 1 98.12 33 ILE B O 1
ATOM 1689 N N . ALA B 1 34 ? -17.812 20.344 10.797 1 97.75 34 ALA B N 1
ATOM 1690 C CA . ALA B 1 34 ? -19.109 20.938 11.156 1 97.75 34 ALA B CA 1
ATOM 1691 C C . ALA B 1 34 ? -19.594 21.875 10.047 1 97.75 34 ALA B C 1
ATOM 1693 O O . ALA B 1 34 ? -20.75 21.781 9.625 1 97.75 34 ALA B O 1
ATOM 1694 N N . ARG B 1 35 ? -18.719 22.656 9.578 1 97.62 35 ARG B N 1
ATOM 1695 C CA . ARG B 1 35 ? -19.062 23.594 8.5 1 97.62 35 ARG B CA 1
ATOM 1696 C C . ARG B 1 35 ? -19.516 22.844 7.258 1 97.62 35 ARG B C 1
ATOM 1698 O O . ARG B 1 35 ? -20.531 23.188 6.652 1 97.62 35 ARG B O 1
ATOM 1705 N N . GLU B 1 36 ? -18.828 21.859 6.938 1 97.5 36 GLU B N 1
ATOM 1706 C CA . GLU B 1 36 ? -19.172 21.047 5.773 1 97.5 36 GLU B CA 1
ATOM 1707 C C . GLU B 1 36 ? -20.531 20.391 5.945 1 97.5 36 GLU B C 1
ATOM 1709 O O . GLU B 1 36 ? -21.266 20.188 4.969 1 97.5 36 GLU B O 1
ATOM 1714 N N . ALA B 1 37 ? -20.891 20.062 7.156 1 97 37 ALA B N 1
ATOM 1715 C CA . ALA B 1 37 ? -22.156 19.406 7.469 1 97 37 ALA B CA 1
ATOM 1716 C C . ALA B 1 37 ? -23.266 20.438 7.633 1 97 37 ALA B C 1
ATOM 1718 O O . ALA B 1 37 ? -24.438 20.062 7.816 1 97 37 ALA B O 1
ATOM 1719 N N . GLY B 1 38 ? -22.938 21.719 7.641 1 96.69 38 GLY B N 1
ATOM 1720 C CA . GLY B 1 38 ? -23.938 22.766 7.746 1 96.69 38 GLY B CA 1
ATOM 1721 C C . GLY B 1 38 ? -24.438 22.969 9.164 1 96.69 38 GLY B C 1
ATOM 1722 O O . GLY B 1 38 ? -25.594 23.297 9.375 1 96.69 38 GLY B O 1
ATOM 1723 N N . ILE B 1 39 ? -23.562 22.688 10.117 1 96.19 39 ILE B N 1
ATOM 1724 C CA . ILE B 1 39 ? -23.953 22.859 11.516 1 96.19 39 ILE B CA 1
ATOM 1725 C C . ILE B 1 39 ? -22.844 23.578 12.266 1 96.19 39 ILE B C 1
ATOM 1727 O O . ILE B 1 39 ? -21.766 23.844 11.711 1 96.19 39 ILE B O 1
ATOM 1731 N N . SER B 1 40 ? -23.156 23.953 13.5 1 95.25 40 SER B N 1
ATOM 1732 C CA . SER B 1 40 ? -22.125 24.578 14.328 1 95.25 40 SER B CA 1
ATOM 1733 C C . SER B 1 40 ? -21.172 23.547 14.898 1 95.25 40 SER B C 1
ATOM 1735 O O . SER B 1 40 ? -21.5 22.375 15.016 1 95.25 40 SER B O 1
ATOM 1737 N N . ASN B 1 41 ? -19.984 24 15.273 1 95 41 ASN B N 1
ATOM 1738 C CA . ASN B 1 41 ? -19.016 23.125 15.914 1 95 41 ASN B CA 1
ATOM 1739 C C . ASN B 1 41 ? -19.562 22.547 17.219 1 95 41 ASN B C 1
ATOM 1741 O O . ASN B 1 41 ? -19.344 21.375 17.531 1 95 41 ASN B O 1
ATOM 1745 N N . GLY B 1 42 ? -20.234 23.375 17.969 1 94.38 42 GLY B N 1
ATOM 1746 C CA . GLY B 1 42 ? -20.875 22.922 19.188 1 94.38 42 GLY B CA 1
ATOM 1747 C C . GLY B 1 42 ? -21.891 21.812 18.953 1 94.38 42 GLY B C 1
ATOM 1748 O O . GLY B 1 42 ? -21.922 20.828 19.672 1 94.38 42 GLY B O 1
ATOM 1749 N N . SER B 1 43 ? -22.688 21.938 17.953 1 94.69 43 SER B N 1
ATOM 1750 C CA . SER B 1 43 ? -23.703 20.938 17.594 1 94.69 43 SER B CA 1
ATOM 1751 C C . SER B 1 43 ? -23.062 19.609 17.234 1 94.69 43 SER B C 1
ATOM 1753 O O . SER B 1 43 ? -23.609 18.547 17.547 1 94.69 43 SER B O 1
ATOM 1755 N N . LEU B 1 44 ? -21.922 19.656 16.578 1 96.62 44 LEU B N 1
ATOM 1756 C CA . LEU B 1 44 ? -21.203 18.438 16.219 1 96.62 44 LEU B CA 1
ATOM 1757 C C . LEU B 1 44 ? -20.938 17.594 17.453 1 96.62 44 LEU B C 1
ATOM 1759 O O . LEU B 1 44 ? -21.109 16.359 17.438 1 96.62 44 LEU B O 1
ATOM 1763 N N . PHE B 1 45 ? -20.641 18.25 18.531 1 95.69 45 PHE B N 1
ATOM 1764 C CA . PHE B 1 45 ? -20.203 17.531 19.719 1 95.69 45 PHE B CA 1
ATOM 1765 C C . PHE B 1 45 ? -21.406 17.047 20.531 1 95.69 45 PHE B C 1
ATOM 1767 O O . PHE B 1 45 ? -21.266 16.328 21.516 1 95.69 45 PHE B O 1
ATOM 1774 N N . THR B 1 46 ? -22.641 17.453 20.125 1 95.12 46 THR B N 1
ATOM 1775 C CA . THR B 1 46 ? -23.844 16.828 20.656 1 95.12 46 THR B CA 1
ATOM 1776 C C . THR B 1 46 ? -24.016 15.414 20.125 1 95.12 46 THR B C 1
ATOM 1778 O O . THR B 1 46 ? -24.656 14.57 20.75 1 95.12 46 THR B O 1
ATOM 1781 N N . TYR B 1 47 ? -23.391 15.188 19.016 1 95.62 47 TYR B N 1
ATOM 1782 C CA . TYR B 1 47 ? -23.516 13.891 18.359 1 95.62 47 TYR B CA 1
ATOM 1783 C C . TYR B 1 47 ? -22.281 13.031 18.641 1 95.62 47 TYR B C 1
ATOM 1785 O O . TYR B 1 47 ? -22.391 11.812 18.797 1 95.62 47 TYR B O 1
ATOM 1793 N N . PHE B 1 48 ? -21.156 13.664 18.625 1 97.19 48 PHE B N 1
ATOM 1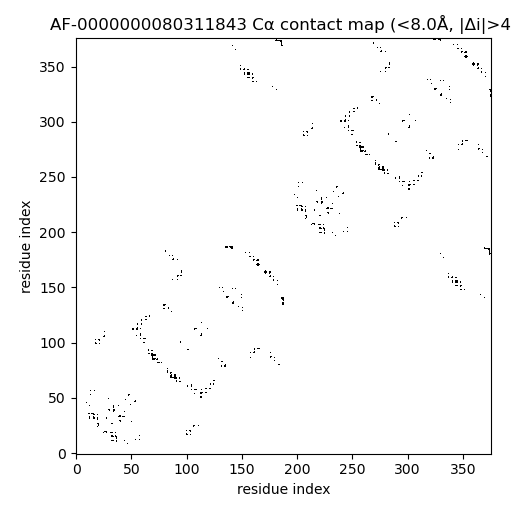794 C CA . PHE B 1 48 ? -19.875 13.016 18.891 1 97.19 48 PHE B CA 1
ATOM 1795 C C . PHE B 1 48 ? -19.094 13.766 19.953 1 97.19 48 PHE B C 1
ATOM 1797 O O . PHE B 1 48 ? -18.594 14.867 19.703 1 97.19 48 PHE B O 1
ATOM 1804 N N . GLU B 1 49 ? -18.859 13.117 20.984 1 96.19 49 GLU B N 1
ATOM 1805 C CA . GLU B 1 49 ? -18.297 13.781 22.156 1 96.19 49 GLU B CA 1
ATOM 1806 C C . GLU B 1 49 ? -16.891 14.305 21.875 1 96.19 49 GLU B C 1
ATOM 1808 O O . GLU B 1 49 ? -16.484 15.328 22.422 1 96.19 49 GLU B O 1
ATOM 1813 N N . THR B 1 50 ? -16.156 13.516 21.094 1 96 50 THR B N 1
ATOM 1814 C CA . THR B 1 50 ? -14.789 13.898 20.766 1 96 50 THR B CA 1
ATOM 1815 C C . THR B 1 50 ? -14.484 13.609 19.297 1 96 50 THR B C 1
ATOM 1817 O O . THR B 1 50 ? -15.227 12.883 18.641 1 96 50 THR B O 1
ATOM 1820 N N . LYS B 1 51 ? -13.438 14.141 18.844 1 95.94 51 LYS B N 1
ATOM 1821 C CA . LYS B 1 51 ? -12.945 13.836 17.5 1 95.94 51 LYS B CA 1
ATOM 1822 C C . LYS B 1 51 ? -12.617 12.352 17.359 1 95.94 51 LYS B C 1
ATOM 1824 O O . LYS B 1 51 ? -12.914 11.742 16.328 1 95.94 51 LYS B O 1
ATOM 1829 N N . THR B 1 52 ? -12.07 11.82 18.406 1 96.31 52 THR B N 1
ATOM 1830 C CA . THR B 1 52 ? -11.727 10.406 18.422 1 96.31 52 THR B CA 1
ATOM 1831 C C . THR B 1 52 ? -12.984 9.547 18.266 1 96.31 52 THR B C 1
ATOM 1833 O O . THR B 1 52 ? -12.992 8.609 17.469 1 96.31 52 THR B O 1
ATOM 1836 N N . GLU B 1 53 ? -13.93 9.883 18.938 1 97.12 53 GLU B N 1
ATOM 1837 C CA . GLU B 1 53 ? -15.18 9.148 18.812 1 97.12 53 GLU B CA 1
ATOM 1838 C C . GLU B 1 53 ? -15.742 9.258 17.406 1 97.12 53 GLU B C 1
ATOM 1840 O O . GLU B 1 53 ? -16.203 8.266 16.828 1 97.12 53 GLU B O 1
ATOM 1845 N N . LEU B 1 54 ? -15.766 10.461 16.891 1 97.69 54 LEU B N 1
ATOM 1846 C CA . LEU B 1 54 ? -16.234 10.68 15.523 1 97.69 54 LEU B CA 1
ATOM 1847 C C . LEU B 1 54 ? -15.477 9.789 14.539 1 97.69 54 LEU B C 1
ATOM 1849 O O . LEU B 1 54 ? -16.094 9.094 13.727 1 97.69 54 LEU B O 1
ATOM 1853 N N . PHE B 1 55 ? -14.156 9.719 14.609 1 97.94 55 PHE B N 1
ATOM 1854 C CA . PHE B 1 55 ? -13.32 8.945 13.703 1 97.94 55 PHE B CA 1
ATOM 1855 C C . PHE B 1 55 ? -13.562 7.457 13.875 1 97.94 55 PHE B C 1
ATOM 1857 O O . PHE B 1 55 ? -13.594 6.707 12.898 1 97.94 55 PHE B O 1
ATOM 1864 N N . ASN B 1 56 ? -13.727 7.035 15.102 1 98 56 ASN B N 1
ATOM 1865 C CA . ASN B 1 56 ? -13.969 5.621 15.359 1 98 56 ASN B CA 1
ATOM 1866 C C . ASN B 1 56 ? -15.32 5.18 14.805 1 98 56 ASN B C 1
ATOM 1868 O O . ASN B 1 56 ? -15.43 4.121 14.18 1 98 56 ASN B O 1
ATOM 1872 N N . GLN B 1 57 ? -16.281 6.008 14.977 1 97.25 57 GLN B N 1
ATOM 1873 C CA . GLN B 1 57 ? -17.594 5.672 14.438 1 97.25 57 GLN B CA 1
ATOM 1874 C C . GLN B 1 57 ? -17.594 5.707 12.914 1 97.25 57 GLN B C 1
ATOM 1876 O O . GLN B 1 57 ? -18.203 4.852 12.266 1 97.25 57 GLN B O 1
ATOM 1881 N N . LEU B 1 58 ? -16.984 6.676 12.367 1 98 58 LEU B N 1
ATOM 1882 C CA . LEU B 1 58 ? -16.859 6.746 10.914 1 98 58 LEU B CA 1
ATOM 1883 C C . LEU B 1 58 ? -16.172 5.5 10.367 1 98 58 LEU B C 1
ATOM 1885 O O . LEU B 1 58 ? -16.625 4.914 9.383 1 98 58 LEU B O 1
ATOM 1889 N N . TYR B 1 59 ? -15.094 5.102 10.977 1 97.44 59 TYR B N 1
ATOM 1890 C CA . TYR B 1 59 ? -14.344 3.918 10.578 1 97.44 59 TYR B CA 1
ATOM 1891 C C . TYR B 1 59 ? -15.242 2.686 10.555 1 97.44 59 TYR B C 1
ATOM 1893 O O . TYR B 1 59 ? -15.266 1.943 9.57 1 97.44 59 TYR B O 1
ATOM 1901 N N . LEU B 1 60 ? -15.977 2.492 11.633 1 96.38 60 LEU B N 1
ATOM 1902 C CA . LEU B 1 60 ? -16.875 1.341 11.742 1 96.38 60 LEU B CA 1
ATOM 1903 C C . LEU B 1 60 ? -17.938 1.385 10.664 1 96.38 60 LEU B C 1
ATOM 1905 O O . LEU B 1 60 ? -18.266 0.362 10.047 1 96.38 60 LEU B O 1
ATOM 1909 N N . GLU B 1 61 ? -18.469 2.539 10.406 1 95.94 61 GLU B N 1
ATOM 1910 C CA . GLU B 1 61 ? -19.531 2.686 9.406 1 95.94 61 GLU B CA 1
ATOM 1911 C C . GLU B 1 61 ? -19 2.396 8 1 95.94 61 GLU B C 1
ATOM 1913 O O . GLU B 1 61 ? -19.672 1.732 7.207 1 95.94 61 GLU B O 1
ATOM 1918 N N . LEU B 1 62 ? -17.891 2.934 7.715 1 96.31 62 LEU B N 1
ATOM 1919 C CA . LEU B 1 62 ? -17.281 2.697 6.402 1 96.31 62 LEU B CA 1
ATOM 1920 C C . LEU B 1 62 ? -16.984 1.217 6.207 1 96.31 62 LEU B C 1
ATOM 1922 O O . LEU B 1 62 ? -17.266 0.657 5.145 1 96.31 62 LEU B O 1
ATOM 1926 N N . LYS B 1 63 ? -16.422 0.576 7.215 1 94.94 63 LYS B N 1
ATOM 1927 C CA . LYS B 1 63 ? -16.125 -0.851 7.152 1 94.94 63 LYS B CA 1
ATOM 1928 C C . LYS B 1 63 ? -17.391 -1.676 6.973 1 94.94 63 LYS B C 1
ATOM 1930 O O . LYS B 1 63 ? -17.438 -2.605 6.164 1 94.94 63 LYS B O 1
ATOM 1935 N N . ALA B 1 64 ? -18.375 -1.301 7.75 1 93 64 ALA B N 1
ATOM 1936 C CA . ALA B 1 64 ? -19.656 -2.01 7.66 1 93 64 ALA B CA 1
ATOM 1937 C C . ALA B 1 64 ? -20.266 -1.87 6.266 1 93 64 ALA B C 1
ATOM 1939 O O . ALA B 1 64 ? -20.766 -2.844 5.703 1 93 64 ALA B O 1
ATOM 1940 N N . GLY B 1 65 ? -20.25 -0.667 5.754 1 94.06 65 GLY B N 1
ATOM 1941 C CA . GLY B 1 65 ? -20.734 -0.446 4.402 1 94.06 65 GLY B CA 1
ATOM 1942 C C . GLY B 1 65 ? -19.984 -1.242 3.357 1 94.06 65 GLY B C 1
ATOM 1943 O O . GLY B 1 65 ? -20.578 -1.822 2.451 1 94.06 65 GLY B O 1
ATOM 1944 N N . MET B 1 66 ? -18.719 -1.275 3.477 1 94.38 66 MET B N 1
ATOM 1945 C CA . MET B 1 66 ? -17.875 -2.047 2.572 1 94.38 66 MET B CA 1
ATOM 1946 C C . MET B 1 66 ? -18.188 -3.535 2.662 1 94.38 66 MET B C 1
ATOM 1948 O O . MET B 1 66 ? -18.344 -4.203 1.638 1 94.38 66 MET B O 1
ATOM 1952 N N . ALA B 1 67 ? -18.281 -4.059 3.902 1 92.56 67 ALA B N 1
ATOM 1953 C CA . ALA B 1 67 ? -18.578 -5.473 4.121 1 92.56 67 ALA B CA 1
ATOM 1954 C C . ALA B 1 67 ? -19.938 -5.844 3.533 1 92.56 67 ALA B C 1
ATOM 1956 O O . ALA B 1 67 ? -20.078 -6.883 2.885 1 92.56 67 ALA B O 1
ATOM 1957 N N . THR B 1 68 ? -20.875 -4.965 3.752 1 93.25 68 THR B N 1
ATOM 1958 C CA . THR B 1 68 ? -22.219 -5.195 3.23 1 93.25 68 THR B CA 1
ATOM 1959 C C . THR B 1 68 ? -22.203 -5.262 1.706 1 93.25 68 THR B C 1
ATOM 1961 O O . THR B 1 68 ? -22.781 -6.172 1.114 1 93.25 68 THR B O 1
ATOM 1964 N N . ALA B 1 69 ? -21.5 -4.379 1.121 1 94.88 69 ALA B N 1
ATOM 1965 C CA . ALA B 1 69 ? -21.391 -4.367 -0.335 1 94.88 69 ALA B CA 1
ATOM 1966 C C . ALA B 1 69 ? -20.656 -5.613 -0.839 1 94.88 69 ALA B C 1
ATOM 1968 O O . ALA B 1 69 ? -21.078 -6.223 -1.828 1 94.88 69 ALA B O 1
ATOM 1969 N N . ALA B 1 70 ? -19.609 -5.996 -0.179 1 94 70 ALA B N 1
ATOM 1970 C CA . ALA B 1 70 ? -18.797 -7.137 -0.586 1 94 70 ALA B CA 1
ATOM 1971 C C . ALA B 1 70 ? -19.609 -8.43 -0.562 1 94 70 ALA B C 1
ATOM 1973 O O . ALA B 1 70 ? -19.375 -9.328 -1.37 1 94 70 ALA B O 1
ATOM 1974 N N . LEU B 1 71 ? -20.594 -8.508 0.281 1 92.5 71 LEU B N 1
ATOM 1975 C CA . LEU B 1 71 ? -21.312 -9.75 0.487 1 92.5 71 LEU B CA 1
ATOM 1976 C C . LEU B 1 71 ? -22.625 -9.758 -0.312 1 92.5 71 LEU B C 1
ATOM 1978 O O . LEU B 1 71 ? -23.391 -10.719 -0.246 1 92.5 71 LEU B O 1
ATOM 1982 N N . ASP B 1 72 ? -22.781 -8.711 -1.022 1 93.56 72 ASP B N 1
ATOM 1983 C CA . ASP B 1 72 ? -24 -8.617 -1.823 1 93.56 72 ASP B CA 1
ATOM 1984 C C . ASP B 1 72 ? -24.094 -9.781 -2.805 1 93.56 72 ASP B C 1
ATOM 1986 O O . ASP B 1 72 ? -23.172 -10.039 -3.57 1 93.56 72 ASP B O 1
ATOM 1990 N N . GLY B 1 73 ? -25.234 -10.516 -2.777 1 91.88 73 GLY B N 1
ATOM 1991 C CA . GLY B 1 73 ? -25.484 -11.617 -3.695 1 91.88 73 GLY B CA 1
ATOM 1992 C C . GLY B 1 73 ? -24.719 -12.875 -3.346 1 91.88 73 GLY B C 1
ATOM 1993 O O . GLY B 1 73 ? -24.609 -13.797 -4.16 1 91.88 73 GLY B O 1
ATOM 1994 N N . PHE B 1 74 ? -24.156 -12.891 -2.221 1 90.44 74 PHE B N 1
ATOM 1995 C CA . PHE B 1 74 ? -23.375 -14.047 -1.784 1 90.44 74 PHE B CA 1
ATOM 1996 C C . PHE B 1 74 ? -24.281 -15.266 -1.634 1 90.44 74 PHE B C 1
ATOM 1998 O O . PHE B 1 74 ? -25.391 -15.164 -1.116 1 90.44 74 PHE B O 1
ATOM 2005 N N . SER B 1 75 ? -23.828 -16.422 -2.141 1 90.88 75 SER B N 1
ATOM 2006 C CA . SER B 1 75 ? -24.531 -17.703 -2.02 1 90.88 75 SER B CA 1
ATOM 2007 C C . SER B 1 75 ? -23.578 -18.797 -1.556 1 90.88 75 SER B C 1
ATOM 2009 O O . SER B 1 75 ? -22.578 -19.078 -2.207 1 90.88 75 SER B O 1
ATOM 2011 N N . ALA B 1 76 ? -23.906 -19.453 -0.519 1 88.19 76 ALA B N 1
ATOM 2012 C CA . ALA B 1 76 ? -23.109 -20.547 0.022 1 88.19 76 ALA B CA 1
ATOM 2013 C C . ALA B 1 76 ? -23.188 -21.781 -0.873 1 88.19 76 ALA B C 1
ATOM 2015 O O . ALA B 1 76 ? -22.406 -22.719 -0.709 1 88.19 76 ALA B O 1
ATOM 2016 N N . LYS B 1 77 ? -24.031 -21.703 -1.854 1 92.44 77 LYS B N 1
ATOM 2017 C CA . LYS B 1 77 ? -24.219 -22.844 -2.752 1 92.44 77 LYS B CA 1
ATOM 2018 C C . LYS B 1 77 ? -23.188 -22.828 -3.877 1 92.44 77 LYS B C 1
ATOM 2020 O O . LYS B 1 77 ? -22.984 -23.844 -4.559 1 92.44 77 LYS B O 1
ATOM 2025 N N . GLU B 1 78 ? -22.531 -21.781 -4.004 1 93.94 78 GLU B N 1
ATOM 2026 C CA . GLU B 1 78 ? -21.516 -21.672 -5.051 1 93.94 78 GLU B CA 1
ATOM 2027 C C . GLU B 1 78 ? -20.203 -22.312 -4.625 1 93.94 78 GLU B C 1
ATOM 2029 O O . GLU B 1 78 ? -20.016 -22.625 -3.447 1 93.94 78 GLU B O 1
ATOM 2034 N N . SER B 1 79 ? -19.359 -22.641 -5.633 1 94.94 79 SER B N 1
ATOM 2035 C CA . SER B 1 79 ? -18.016 -23.125 -5.309 1 94.94 79 SER B CA 1
ATOM 2036 C C . SER B 1 79 ? -17.234 -22.094 -4.492 1 94.94 79 SER B C 1
ATOM 2038 O O . SER B 1 79 ? -17.562 -20.906 -4.512 1 94.94 79 SER B O 1
ATOM 2040 N N . LEU B 1 80 ? -16.281 -22.531 -3.785 1 93.75 80 LEU B N 1
ATOM 2041 C CA . LEU B 1 80 ? -15.453 -21.641 -2.986 1 93.75 80 LEU B CA 1
ATOM 2042 C C . LEU B 1 80 ? -14.844 -20.547 -3.855 1 93.75 80 LEU B C 1
ATOM 2044 O O . LEU B 1 80 ? -14.828 -19.375 -3.467 1 93.75 80 LEU B O 1
ATOM 2048 N N . ARG B 1 81 ? -14.359 -20.922 -5.02 1 94.75 81 ARG B N 1
ATOM 2049 C CA . ARG B 1 81 ? -13.766 -19.953 -5.93 1 94.75 81 ARG B CA 1
ATOM 2050 C C . ARG B 1 81 ? -14.789 -18.906 -6.352 1 94.75 81 ARG B C 1
ATOM 2052 O O . ARG B 1 81 ? -14.477 -17.719 -6.387 1 94.75 81 ARG B O 1
ATOM 2059 N N . ASP B 1 82 ? -15.984 -19.344 -6.641 1 96 82 ASP B N 1
ATOM 2060 C CA . ASP B 1 82 ? -17.016 -18.422 -7.09 1 96 82 ASP B CA 1
ATOM 2061 C C . ASP B 1 82 ? -17.469 -17.5 -5.961 1 96 82 ASP B C 1
ATOM 2063 O O . ASP B 1 82 ? -17.734 -16.312 -6.184 1 96 82 ASP B O 1
ATOM 2067 N N . GLN B 1 83 ? -17.562 -18.047 -4.793 1 95.12 83 GLN B N 1
ATOM 2068 C CA . GLN B 1 83 ? -17.859 -17.219 -3.623 1 95.12 83 GLN B CA 1
ATOM 2069 C C . GLN B 1 83 ? -16.828 -16.109 -3.449 1 95.12 83 GLN B C 1
ATOM 2071 O O . GLN B 1 83 ? -17.188 -14.945 -3.297 1 95.12 83 GLN B O 1
ATOM 2076 N N . PHE B 1 84 ? -15.617 -16.516 -3.521 1 94.62 84 PHE B N 1
ATOM 2077 C CA . PHE B 1 84 ? -14.523 -15.57 -3.316 1 94.62 84 PHE B CA 1
ATOM 2078 C C . PHE B 1 84 ? -14.469 -14.547 -4.438 1 94.62 84 PHE B C 1
ATOM 2080 O O . PHE B 1 84 ? -14.258 -13.359 -4.191 1 94.62 84 PHE B O 1
ATOM 2087 N N . ALA B 1 85 ? -14.742 -14.992 -5.652 1 96.12 85 ALA B N 1
ATOM 2088 C CA . ALA B 1 85 ? -14.75 -14.102 -6.809 1 96.12 85 ALA B CA 1
ATOM 2089 C C . ALA B 1 85 ? -15.844 -13.047 -6.676 1 96.12 85 ALA B C 1
ATOM 2091 O O . ALA B 1 85 ? -15.633 -11.883 -7.016 1 96.12 85 ALA B O 1
ATOM 2092 N N . ARG B 1 86 ? -16.938 -13.422 -6.199 1 96 86 ARG B N 1
ATOM 2093 C CA . ARG B 1 86 ? -18.062 -12.492 -6.016 1 96 86 ARG B CA 1
ATOM 2094 C C . ARG B 1 86 ? -17.734 -11.445 -4.953 1 96 86 ARG B C 1
ATOM 2096 O O . ARG B 1 86 ? -17.938 -10.25 -5.168 1 96 86 ARG B O 1
ATOM 2103 N N . VAL B 1 87 ? -17.234 -11.906 -3.848 1 95.38 87 VAL B N 1
ATOM 2104 C CA . VAL B 1 87 ? -16.859 -11 -2.768 1 95.38 87 VAL B CA 1
ATOM 2105 C C . VAL B 1 87 ? -15.789 -10.023 -3.258 1 95.38 87 VAL B C 1
ATOM 2107 O O . VAL B 1 87 ? -15.883 -8.82 -3.014 1 95.38 87 VAL B O 1
ATOM 2110 N N . TRP B 1 88 ? -14.836 -10.57 -3.988 1 96.38 88 TRP B N 1
ATOM 2111 C CA . TRP B 1 88 ? -13.766 -9.766 -4.551 1 96.38 88 TRP B CA 1
ATOM 2112 C C . TRP B 1 88 ? -14.312 -8.695 -5.492 1 96.38 88 TRP B C 1
ATOM 2114 O O . TRP B 1 88 ? -13.984 -7.516 -5.363 1 96.38 88 TRP B O 1
ATOM 2124 N N . SER B 1 89 ? -15.109 -9.141 -6.379 1 97.44 89 SER B N 1
ATOM 2125 C CA . SER B 1 89 ? -15.688 -8.234 -7.367 1 97.44 89 SER B CA 1
ATOM 2126 C C . SER B 1 89 ? -16.5 -7.137 -6.699 1 97.44 89 SER B C 1
ATOM 2128 O O . SER B 1 89 ? -16.328 -5.953 -7.016 1 97.44 89 SER B O 1
ATOM 2130 N N . ASN B 1 90 ? -17.328 -7.504 -5.766 1 97 90 ASN B N 1
ATOM 2131 C CA . ASN B 1 90 ? -18.141 -6.535 -5.047 1 97 90 ASN B CA 1
ATOM 2132 C C . ASN B 1 90 ? -17.281 -5.539 -4.273 1 97 90 ASN B C 1
ATOM 2134 O O . ASN B 1 90 ? -17.547 -4.336 -4.293 1 97 90 ASN B O 1
ATOM 2138 N N . TRP B 1 91 ? -16.297 -6.066 -3.662 1 95.69 91 TRP B N 1
ATOM 2139 C CA . TRP B 1 91 ? -15.398 -5.242 -2.859 1 95.69 91 TRP B CA 1
ATOM 2140 C C . TRP B 1 91 ? -14.664 -4.23 -3.734 1 95.69 91 TRP B C 1
ATOM 2142 O O . TRP B 1 91 ? -14.664 -3.031 -3.443 1 95.69 91 TRP B O 1
ATOM 2152 N N . THR B 1 92 ? -14.109 -4.672 -4.805 1 97.06 92 THR B N 1
ATOM 2153 C CA . THR B 1 92 ? -13.344 -3.787 -5.672 1 97.06 92 THR B CA 1
ATOM 2154 C C . THR B 1 92 ? -14.258 -2.775 -6.355 1 97.06 92 THR B C 1
ATOM 2156 O O . THR B 1 92 ? -13.883 -1.616 -6.543 1 97.06 92 THR B O 1
ATOM 2159 N N . HIS B 1 93 ? -15.453 -3.156 -6.629 1 96.44 93 HIS B N 1
ATOM 2160 C CA . HIS B 1 93 ? -16.391 -2.229 -7.254 1 96.44 93 HIS B CA 1
ATOM 2161 C C . HIS B 1 93 ? -16.906 -1.211 -6.246 1 96.44 93 HIS B C 1
ATOM 2163 O O . HIS B 1 93 ? -17.141 -0.049 -6.59 1 96.44 93 HIS B O 1
ATOM 2169 N N . TRP B 1 94 ? -17.125 -1.673 -5.062 1 96.88 94 TRP B N 1
ATOM 2170 C CA . TRP B 1 94 ? -17.453 -0.715 -4.016 1 96.88 94 TRP B CA 1
ATOM 2171 C C . TRP B 1 94 ? -16.391 0.37 -3.904 1 96.88 94 TRP B C 1
ATOM 2173 O O . TRP B 1 94 ? -16.703 1.56 -3.855 1 96.88 94 TRP B O 1
ATOM 2183 N N . ALA B 1 95 ? -15.211 -0.05 -3.877 1 96.12 95 ALA B N 1
ATOM 2184 C CA . ALA B 1 95 ? -14.094 0.876 -3.703 1 96.12 95 ALA B CA 1
ATOM 2185 C C . ALA B 1 95 ? -14.031 1.879 -4.852 1 96.12 95 ALA B C 1
ATOM 2187 O O . ALA B 1 95 ? -13.734 3.059 -4.637 1 96.12 95 ALA B O 1
ATOM 2188 N N . THR B 1 96 ? -14.305 1.426 -6.086 1 96.31 96 THR B N 1
ATOM 2189 C CA . THR B 1 96 ? -14.203 2.311 -7.238 1 96.31 96 THR B CA 1
ATOM 2190 C C . THR B 1 96 ? -15.438 3.197 -7.355 1 96.31 96 THR B C 1
ATOM 2192 O O . THR B 1 96 ? -15.375 4.297 -7.906 1 96.31 96 THR B O 1
ATOM 2195 N N . SER B 1 97 ? -16.516 2.76 -6.773 1 96.44 97 SER B N 1
ATOM 2196 C CA . SER B 1 97 ? -17.75 3.549 -6.773 1 96.44 97 SER B CA 1
ATOM 2197 C C . SER B 1 97 ? -17.766 4.547 -5.621 1 96.44 97 SER B C 1
ATOM 2199 O O . SER B 1 97 ? -18.547 5.496 -5.629 1 96.44 97 SER B O 1
ATOM 2201 N N . ASN B 1 98 ? -16.953 4.289 -4.695 1 96.88 98 ASN B N 1
ATOM 2202 C CA . ASN B 1 98 ? -16.859 5.133 -3.51 1 96.88 98 ASN B CA 1
ATOM 2203 C C . ASN B 1 98 ? -15.414 5.52 -3.217 1 96.88 98 ASN B C 1
ATOM 2205 O O . ASN B 1 98 ? -14.906 5.266 -2.123 1 96.88 98 ASN B O 1
ATOM 2209 N N . PRO B 1 99 ? -14.805 6.242 -4.16 1 95.56 99 PRO B N 1
ATOM 2210 C CA . PRO B 1 99 ? -13.367 6.504 -4.004 1 95.56 99 PRO B CA 1
ATOM 2211 C C . PRO B 1 99 ? -13.055 7.344 -2.771 1 95.56 99 PRO B C 1
ATOM 2213 O O . PRO B 1 99 ? -12.023 7.145 -2.129 1 95.56 99 PRO B O 1
ATOM 2216 N N . ASP B 1 100 ? -13.969 8.25 -2.385 1 96.75 100 ASP B N 1
ATOM 2217 C CA . ASP B 1 100 ? -13.734 9.078 -1.207 1 96.75 100 ASP B CA 1
ATOM 2218 C C . ASP B 1 100 ? -13.844 8.258 0.074 1 96.75 100 ASP B C 1
ATOM 2220 O O . ASP B 1 100 ? -13.039 8.414 0.994 1 96.75 100 ASP B O 1
ATOM 2224 N N . LYS B 1 101 ? -14.82 7.387 0.111 1 97.56 101 LYS B N 1
ATOM 2225 C CA . LYS B 1 101 ? -14.969 6.516 1.275 1 97.56 101 LYS B CA 1
ATOM 2226 C C . LYS B 1 101 ? -13.766 5.59 1.425 1 97.56 101 LYS B C 1
ATOM 2228 O O . LYS B 1 101 ? -13.273 5.379 2.535 1 97.56 101 LYS B O 1
ATOM 2233 N N . ARG B 1 102 ? -13.305 5.074 0.314 1 96.38 102 ARG B N 1
ATOM 2234 C CA . ARG B 1 102 ? -12.125 4.211 0.343 1 96.38 102 ARG B CA 1
ATOM 2235 C C . ARG B 1 102 ? -10.906 4.965 0.861 1 96.38 102 ARG B C 1
ATOM 2237 O O . ARG B 1 102 ? -10.18 4.461 1.717 1 96.38 102 ARG B O 1
ATOM 2244 N N . ARG B 1 103 ? -10.75 6.109 0.325 1 95.31 103 ARG B N 1
ATOM 2245 C CA . ARG B 1 103 ? -9.609 6.922 0.73 1 95.31 103 ARG B CA 1
ATOM 2246 C C . ARG B 1 103 ? -9.68 7.273 2.213 1 95.31 103 ARG B C 1
ATOM 2248 O O . ARG B 1 103 ? -8.688 7.184 2.93 1 95.31 103 ARG B O 1
ATOM 2255 N N . ALA B 1 104 ? -10.836 7.684 2.645 1 97.06 104 ALA B N 1
ATOM 2256 C CA . ALA B 1 104 ? -11.016 7.984 4.062 1 97.06 104 ALA B CA 1
ATOM 2257 C C . ALA B 1 104 ? -10.703 6.766 4.926 1 97.06 104 ALA B C 1
ATOM 2259 O O . ALA B 1 104 ? -10.055 6.883 5.965 1 97.06 104 ALA B O 1
ATOM 2260 N N . LEU B 1 105 ? -11.133 5.617 4.465 1 95.31 105 LEU B N 1
ATOM 2261 C CA . LEU B 1 105 ? -10.898 4.375 5.199 1 95.31 105 LEU B CA 1
ATOM 2262 C C . LEU B 1 105 ? -9.406 4.07 5.289 1 95.31 105 LEU B C 1
ATOM 2264 O O . LEU B 1 105 ? -8.914 3.686 6.352 1 95.31 105 LEU B O 1
ATOM 2268 N N . MET B 1 106 ? -8.719 4.277 4.207 1 91.75 106 MET B N 1
ATOM 2269 C CA . MET B 1 106 ? -7.277 4.055 4.188 1 91.75 106 MET B CA 1
ATOM 2270 C C . MET B 1 106 ? -6.57 4.965 5.184 1 91.75 106 MET B C 1
ATOM 2272 O O . MET B 1 106 ? -5.68 4.523 5.91 1 91.75 106 MET B O 1
ATOM 2276 N N . LEU B 1 107 ? -6.984 6.188 5.262 1 92.19 107 LEU B N 1
ATOM 2277 C CA . LEU B 1 107 ? -6.379 7.152 6.176 1 92.19 107 LEU B CA 1
ATOM 2278 C C . LEU B 1 107 ? -6.688 6.797 7.625 1 92.19 107 LEU B C 1
ATOM 2280 O O . LEU B 1 107 ? -5.797 6.812 8.477 1 92.19 107 LEU B O 1
ATOM 2284 N N . LEU B 1 108 ? -7.91 6.387 7.852 1 95.44 108 LEU B N 1
ATOM 2285 C CA . LEU B 1 108 ? -8.328 6.047 9.211 1 95.44 108 LEU B CA 1
ATOM 2286 C C . LEU B 1 108 ? -7.641 4.773 9.688 1 95.44 108 LEU B C 1
ATOM 2288 O O . LEU B 1 108 ? -7.328 4.641 10.875 1 95.44 108 LEU B O 1
ATOM 2292 N N . GLN B 1 109 ? -7.406 3.881 8.805 1 91 109 GLN B N 1
ATOM 2293 C CA . GLN B 1 109 ? -6.82 2.586 9.141 1 91 109 GLN B CA 1
ATOM 2294 C C . GLN B 1 109 ? -5.434 2.75 9.758 1 91 109 GLN B C 1
ATOM 2296 O O . GLN B 1 109 ? -5.035 1.961 10.617 1 91 109 GLN B O 1
ATOM 2301 N N . VAL B 1 110 ? -4.73 3.789 9.391 1 84.5 110 VAL B N 1
ATOM 2302 C CA . VAL B 1 110 ? -3.365 3.967 9.883 1 84.5 110 VAL B CA 1
ATOM 2303 C C . VAL B 1 110 ? -3.338 5.055 10.953 1 84.5 110 VAL B C 1
ATOM 2305 O O . VAL B 1 110 ? -2.268 5.445 11.422 1 84.5 110 VAL B O 1
ATOM 2308 N N . SER B 1 111 ? -4.484 5.543 11.25 1 89.94 111 SER B N 1
ATOM 2309 C CA . SER B 1 111 ? -4.574 6.605 12.25 1 89.94 111 SER B CA 1
ATOM 2310 C C . SER B 1 111 ? -4.391 6.055 13.656 1 89.94 111 SER B C 1
ATOM 2312 O O . SER B 1 111 ? -4.93 5 13.992 1 89.94 111 SER B O 1
ATOM 2314 N N . GLY B 1 112 ? -3.699 6.754 14.492 1 89.56 112 GLY B N 1
ATOM 2315 C CA . GLY B 1 112 ? -3.582 6.414 15.898 1 89.56 112 GLY B CA 1
ATOM 2316 C C . GLY B 1 112 ? -4.859 6.66 16.688 1 89.56 112 GLY B C 1
ATOM 2317 O O . GLY B 1 112 ? -4.984 6.223 17.828 1 89.56 112 GLY B O 1
ATOM 2318 N N . ASP B 1 113 ? -5.801 7.289 16.047 1 92.31 113 ASP B N 1
ATOM 2319 C CA . ASP B 1 113 ? -7.051 7.637 16.719 1 92.31 113 ASP B CA 1
ATOM 2320 C C . ASP B 1 113 ? -8 6.441 16.766 1 92.31 113 ASP B C 1
ATOM 2322 O O . ASP B 1 113 ? -8.969 6.438 17.516 1 92.31 113 ASP B O 1
ATOM 2326 N N . ILE B 1 114 ? -7.789 5.539 15.914 1 96.19 114 ILE B N 1
ATOM 2327 C CA . ILE B 1 114 ? -8.648 4.359 15.906 1 96.19 114 ILE B CA 1
ATOM 2328 C C . ILE B 1 114 ? -8.242 3.424 17.047 1 96.19 114 ILE B C 1
ATOM 2330 O O . ILE B 1 114 ? -7.117 2.928 17.078 1 96.19 114 ILE B O 1
ATOM 2334 N N . THR B 1 115 ? -9.164 3.178 17.922 1 95.69 115 THR B N 1
ATOM 2335 C CA . THR B 1 115 ? -8.891 2.461 19.156 1 95.69 115 THR B CA 1
ATOM 2336 C C . THR B 1 115 ? -8.781 0.96 18.891 1 95.69 115 THR B C 1
ATOM 2338 O O . THR B 1 115 ? -9.297 0.457 17.906 1 95.69 115 THR B O 1
ATOM 2341 N N . PRO B 1 116 ? -8.109 0.29 19.812 1 93.69 116 PRO B N 1
ATOM 2342 C CA . PRO B 1 116 ? -8.062 -1.17 19.703 1 93.69 116 PRO B CA 1
ATOM 2343 C C . PRO B 1 116 ? -9.453 -1.807 19.703 1 93.69 116 PRO B C 1
ATOM 2345 O O . PRO B 1 116 ? -9.688 -2.797 19.016 1 93.69 116 PRO B O 1
ATOM 2348 N N . GLU B 1 117 ? -10.273 -1.242 20.469 1 94.38 117 GLU B N 1
ATOM 2349 C CA . GLU B 1 117 ? -11.641 -1.755 20.531 1 94.38 117 GLU B CA 1
ATOM 2350 C C . GLU B 1 117 ? -12.344 -1.632 19.188 1 94.38 117 GLU B C 1
ATOM 2352 O O . GLU B 1 117 ? -13.031 -2.557 18.75 1 94.38 117 GLU B O 1
ATOM 2357 N N . THR B 1 118 ? -12.195 -0.494 18.562 1 95.75 118 THR B N 1
ATOM 2358 C CA . THR B 1 118 ? -12.797 -0.262 17.25 1 95.75 118 THR B CA 1
ATOM 2359 C C . THR B 1 118 ? -12.188 -1.2 16.203 1 95.75 118 THR B C 1
ATOM 2361 O O . THR B 1 118 ? -12.914 -1.766 15.375 1 95.75 118 THR B O 1
ATOM 2364 N N . ARG B 1 119 ? -10.914 -1.407 16.234 1 92.56 119 ARG B N 1
ATOM 2365 C CA . ARG B 1 119 ? -10.25 -2.328 15.32 1 92.56 119 ARG B CA 1
ATOM 2366 C C . ARG B 1 119 ? -10.773 -3.75 15.492 1 92.56 119 ARG B C 1
ATOM 2368 O O . ARG B 1 119 ? -11.039 -4.445 14.516 1 92.56 119 ARG B O 1
ATOM 2375 N N . ALA B 1 120 ? -10.969 -4.152 16.719 1 90.75 120 ALA B N 1
ATOM 2376 C CA . ALA B 1 120 ? -11.492 -5.488 17 1 90.75 120 ALA B CA 1
ATOM 2377 C C . ALA B 1 120 ? -12.922 -5.641 16.484 1 90.75 120 ALA B C 1
ATOM 2379 O O . ALA B 1 120 ? -13.266 -6.664 15.891 1 90.75 120 ALA B O 1
ATOM 2380 N N . ALA B 1 121 ? -13.68 -4.633 16.719 1 91.25 121 ALA B N 1
ATOM 2381 C CA . ALA B 1 121 ? -15.062 -4.652 16.25 1 91.25 121 ALA B CA 1
ATOM 2382 C C . ALA B 1 121 ? -15.125 -4.727 14.719 1 91.25 121 ALA B C 1
ATOM 2384 O O . ALA B 1 121 ? -15.953 -5.445 14.164 1 91.25 121 ALA B O 1
ATOM 2385 N N . SER B 1 122 ? -14.289 -3.947 14.094 1 90.56 122 SER B N 1
ATOM 2386 C CA . SER B 1 122 ? -14.234 -3.945 12.633 1 90.56 122 SER B CA 1
ATOM 2387 C C . SER B 1 122 ? -13.805 -5.305 12.094 1 90.56 122 SER B C 1
ATOM 2389 O O . SER B 1 122 ? -14.32 -5.766 11.078 1 90.56 122 SER B O 1
ATOM 2391 N N . HIS B 1 123 ? -12.867 -5.938 12.773 1 85.06 123 HIS B N 1
ATOM 2392 C CA . HIS B 1 123 ? -12.398 -7.258 12.375 1 85.06 123 HIS B CA 1
ATOM 2393 C C . HIS B 1 123 ? -13.523 -8.289 12.43 1 85.06 123 HIS B C 1
ATOM 2395 O O . HIS B 1 123 ? -13.602 -9.172 11.578 1 85.06 123 HIS B O 1
ATOM 2401 N N . LYS B 1 124 ? -14.391 -8.133 13.312 1 81.88 124 LYS B N 1
ATOM 2402 C CA . LYS B 1 124 ? -15.523 -9.047 13.438 1 81.88 124 LYS B CA 1
ATOM 2403 C C . LYS B 1 124 ? -16.469 -8.914 12.242 1 81.88 124 LYS B C 1
ATOM 2405 O O . LYS B 1 124 ? -17 -9.914 11.758 1 81.88 124 LYS B O 1
ATOM 2410 N N . GLU B 1 125 ? -16.594 -7.719 11.797 1 78.19 125 GLU B N 1
ATOM 2411 C CA . GLU B 1 125 ? -17.453 -7.473 10.633 1 78.19 125 GLU B CA 1
ATOM 2412 C C . GLU B 1 125 ? -16.859 -8.102 9.375 1 78.19 125 GLU B C 1
ATOM 2414 O O . GLU B 1 125 ? -17.594 -8.453 8.453 1 78.19 125 GLU B O 1
ATOM 2419 N N . MET B 1 126 ? -15.57 -8.266 9.453 1 82.38 126 MET B N 1
ATOM 2420 C CA . MET B 1 126 ? -14.883 -8.805 8.281 1 82.38 126 MET B CA 1
ATOM 2421 C C . MET B 1 126 ? -14.625 -10.297 8.438 1 82.38 126 MET B C 1
ATOM 2423 O O . MET B 1 126 ? -13.945 -10.906 7.613 1 82.38 126 MET B O 1
ATOM 2427 N N . ALA B 1 127 ? -15.195 -10.883 9.461 1 85.19 127 ALA B N 1
ATOM 2428 C CA . ALA B 1 127 ? -14.922 -12.273 9.836 1 85.19 127 ALA B CA 1
ATOM 2429 C C . ALA B 1 127 ? -15.328 -13.227 8.711 1 85.19 127 ALA B C 1
ATOM 2431 O O . ALA B 1 127 ? -14.68 -14.258 8.5 1 85.19 127 ALA B O 1
ATOM 2432 N N . PHE B 1 128 ? -16.359 -12.875 8.039 1 85.38 128 PHE B N 1
ATOM 2433 C CA . PHE B 1 128 ? -16.828 -13.734 6.953 1 85.38 128 PHE B CA 1
ATOM 2434 C C . PHE B 1 128 ? -15.789 -13.797 5.836 1 85.38 128 PHE B C 1
ATOM 2436 O O . PHE B 1 128 ? -15.516 -14.875 5.297 1 85.38 128 PHE B O 1
ATOM 2443 N N . ILE B 1 129 ? -15.211 -12.695 5.512 1 87.62 129 ILE B N 1
ATOM 2444 C CA . ILE B 1 129 ? -14.188 -12.648 4.469 1 87.62 129 ILE B CA 1
ATOM 2445 C C . ILE B 1 129 ? -12.953 -13.43 4.922 1 87.62 129 ILE B C 1
ATOM 2447 O O . ILE B 1 129 ? -12.367 -14.172 4.137 1 87.62 129 ILE B O 1
ATOM 2451 N N . ALA B 1 130 ? -12.672 -13.258 6.152 1 88.81 130 ALA B N 1
ATOM 2452 C CA . ALA B 1 130 ? -11.547 -13.992 6.727 1 88.81 130 ALA B CA 1
ATOM 2453 C C . ALA B 1 130 ? -11.797 -15.5 6.668 1 88.81 130 ALA B C 1
ATOM 2455 O O . ALA B 1 130 ? -10.875 -16.281 6.387 1 88.81 130 ALA B O 1
ATOM 2456 N N . ALA B 1 131 ? -12.992 -15.875 6.898 1 91 131 ALA B N 1
ATOM 2457 C CA . ALA B 1 131 ? -13.344 -17.297 6.859 1 91 131 ALA B CA 1
ATOM 2458 C C . ALA B 1 131 ? -13.227 -17.844 5.441 1 91 131 ALA B C 1
ATOM 2460 O O . ALA B 1 131 ? -12.766 -18.969 5.246 1 91 131 ALA B O 1
ATOM 2461 N N . LEU B 1 132 ? -13.633 -17.078 4.492 1 91.31 132 LEU B N 1
ATOM 2462 C CA . LEU B 1 132 ? -13.492 -17.484 3.098 1 91.31 132 LEU B CA 1
ATOM 2463 C C . LEU B 1 132 ? -12.023 -17.641 2.721 1 91.31 132 LEU B C 1
ATOM 2465 O O . LEU B 1 132 ? -11.648 -18.609 2.07 1 91.31 132 LEU B O 1
ATOM 2469 N N . LEU B 1 133 ? -11.25 -16.688 3.154 1 93.12 133 LEU B N 1
ATOM 2470 C CA . LEU B 1 133 ? -9.812 -16.719 2.893 1 93.12 133 LEU B CA 1
ATOM 2471 C C . LEU B 1 133 ? -9.18 -17.953 3.539 1 93.12 133 LEU B C 1
ATOM 2473 O O . LEU B 1 133 ? -8.336 -18.625 2.928 1 93.12 133 LEU B O 1
ATOM 2477 N N . GLU B 1 134 ? -9.609 -18.281 4.746 1 93.25 134 GLU B N 1
ATOM 2478 C CA . GLU B 1 134 ? -9.094 -19.438 5.457 1 93.25 134 GLU B CA 1
ATOM 2479 C C . GLU B 1 134 ? -9.461 -20.734 4.738 1 93.25 134 GLU B C 1
ATOM 2481 O O . GLU B 1 134 ? -8.633 -21.641 4.629 1 93.25 134 GLU B O 1
ATOM 2486 N N . ARG B 1 135 ? -10.617 -20.828 4.266 1 92.19 135 ARG B N 1
ATOM 2487 C CA . ARG B 1 135 ? -11.047 -22 3.523 1 92.19 135 ARG B CA 1
ATOM 2488 C C . ARG B 1 135 ? -10.242 -22.172 2.238 1 92.19 135 ARG B C 1
ATOM 2490 O O . ARG B 1 135 ? -9.859 -23.281 1.87 1 92.19 135 ARG B O 1
ATOM 2497 N N . ALA B 1 136 ? -10 -21.062 1.597 1 91 136 ALA B N 1
ATOM 2498 C CA . ALA B 1 136 ? -9.227 -21.094 0.355 1 91 136 ALA B CA 1
ATOM 2499 C C . ALA B 1 136 ? -7.777 -21.484 0.616 1 91 136 ALA B C 1
ATOM 2501 O O . ALA B 1 136 ? -7.195 -22.266 -0.14 1 91 136 ALA B O 1
ATOM 2502 N N . ARG B 1 137 ? -7.238 -20.953 1.689 1 90.88 137 ARG B N 1
ATOM 2503 C CA . ARG B 1 137 ? -5.844 -21.172 2.055 1 90.88 137 ARG B CA 1
ATOM 2504 C C . ARG B 1 137 ? -5.637 -22.609 2.561 1 90.88 137 ARG B C 1
ATOM 2506 O O . ARG B 1 137 ? -4.609 -23.219 2.283 1 90.88 137 ARG B O 1
ATOM 2513 N N . ALA B 1 138 ? -6.543 -23.125 3.385 1 89.44 138 ALA B N 1
ATOM 2514 C CA . ALA B 1 138 ? -6.414 -24.391 4.098 1 89.44 138 ALA B CA 1
ATOM 2515 C C . ALA B 1 138 ? -6.223 -25.562 3.125 1 89.44 138 ALA B C 1
ATOM 2517 O O . ALA B 1 138 ? -5.551 -26.531 3.443 1 89.44 138 ALA B O 1
ATOM 2518 N N . LYS B 1 139 ? -6.664 -25.438 1.975 1 84.31 139 LYS B N 1
ATOM 2519 C CA . LYS B 1 139 ? -6.582 -26.516 0.987 1 84.31 139 LYS B CA 1
ATOM 2520 C C . LYS B 1 139 ? -5.492 -26.219 -0.043 1 84.31 139 LYS B C 1
ATOM 2522 O O . LYS B 1 139 ? -5.301 -27 -0.984 1 84.31 139 LYS B O 1
ATOM 2527 N N . GLY B 1 140 ? -4.789 -25.172 0.231 1 87.31 140 GLY B N 1
ATOM 2528 C CA . GLY B 1 140 ? -3.852 -24.734 -0.796 1 87.31 140 GLY B CA 1
ATOM 2529 C C . GLY B 1 140 ? -2.416 -24.703 -0.31 1 87.31 140 GLY B C 1
ATOM 2530 O O . GLY B 1 140 ? -2.107 -25.172 0.782 1 87.31 140 GLY B O 1
ATOM 2531 N N . PRO B 1 141 ? -1.573 -24.25 -1.166 1 88.44 141 PRO B N 1
ATOM 2532 C CA . PRO B 1 141 ? -0.137 -24.234 -0.876 1 88.44 141 PRO B CA 1
ATOM 2533 C C . PRO B 1 141 ? 0.229 -23.281 0.258 1 88.44 141 PRO B C 1
ATOM 2535 O O . PRO B 1 141 ? 1.336 -23.359 0.797 1 88.44 141 PRO B O 1
ATOM 2538 N N . MET B 1 142 ? -0.71 -22.453 0.725 1 90.06 142 MET B N 1
ATOM 2539 C CA . MET B 1 142 ? -0.407 -21.469 1.763 1 90.06 142 MET B CA 1
ATOM 2540 C C . MET B 1 142 ? -0.979 -21.906 3.107 1 90.06 142 MET B C 1
ATOM 2542 O O . MET B 1 142 ? -1.161 -21.078 4.004 1 90.06 142 MET B O 1
ATOM 2546 N N . LYS B 1 143 ? -1.27 -23.156 3.205 1 91 143 LYS B N 1
ATOM 2547 C CA . LYS B 1 143 ? -1.909 -23.672 4.41 1 91 143 LYS B CA 1
ATOM 2548 C C . LYS B 1 143 ? -1.047 -23.422 5.645 1 91 143 LYS B C 1
ATOM 2550 O O . LYS B 1 143 ? -1.568 -23.219 6.742 1 91 143 LYS B O 1
ATOM 2555 N N . ASP B 1 144 ? 0.305 -23.328 5.422 1 90.75 144 ASP B N 1
ATOM 2556 C CA . ASP B 1 144 ? 1.2 -23.188 6.566 1 90.75 144 ASP B CA 1
ATOM 2557 C C . ASP B 1 144 ? 1.653 -21.734 6.734 1 90.75 144 ASP B C 1
ATOM 2559 O O . ASP B 1 144 ? 2.4 -21.406 7.66 1 90.75 144 ASP B O 1
ATOM 2563 N N . THR B 1 145 ? 1.222 -20.875 5.816 1 91.19 145 THR B N 1
ATOM 2564 C CA . THR B 1 145 ? 1.548 -19.469 5.926 1 91.19 145 THR B CA 1
ATOM 2565 C C . THR B 1 145 ? 0.649 -18.781 6.953 1 91.19 145 THR B C 1
ATOM 2567 O O . THR B 1 145 ? -0.561 -19.016 6.98 1 91.19 145 THR B O 1
ATOM 2570 N N . PRO B 1 146 ? 1.254 -17.984 7.832 1 90.44 146 PRO B N 1
ATOM 2571 C CA . PRO B 1 146 ? 0.421 -17.266 8.805 1 90.44 146 PRO B CA 1
ATOM 2572 C C . PRO B 1 146 ? -0.707 -16.469 8.141 1 90.44 146 PRO B C 1
ATOM 2574 O O . PRO B 1 146 ? -0.48 -15.773 7.148 1 90.44 146 PRO B O 1
ATOM 2577 N N . MET B 1 147 ? -1.886 -16.562 8.742 1 90.44 147 MET B N 1
ATOM 2578 C CA . MET B 1 147 ? -3.08 -15.9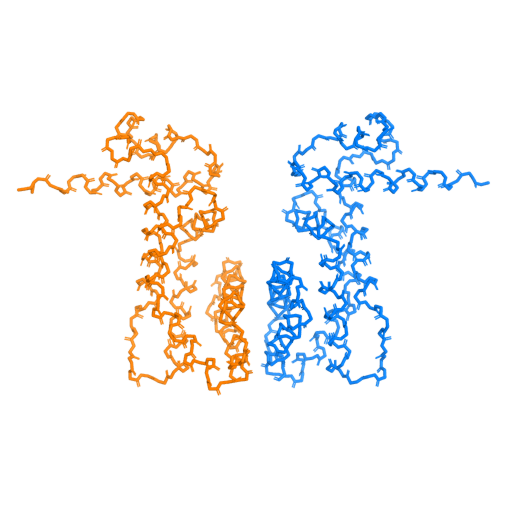14 8.211 1 90.44 147 MET B CA 1
ATOM 2579 C C . MET B 1 147 ? -2.885 -14.406 8.117 1 90.44 147 MET B C 1
ATOM 2581 O O . MET B 1 147 ? -3.396 -13.766 7.191 1 90.44 147 MET B O 1
ATOM 2585 N N . VAL B 1 148 ? -2.186 -13.945 9.023 1 89.31 148 VAL B N 1
ATOM 2586 C CA . VAL B 1 148 ? -1.972 -12.5 9.047 1 89.31 148 VAL B CA 1
ATOM 2587 C C . VAL B 1 148 ? -1.233 -12.062 7.789 1 89.31 148 VAL B C 1
ATOM 2589 O O . VAL B 1 148 ? -1.571 -11.039 7.188 1 89.31 148 VAL B O 1
ATOM 2592 N N . LEU B 1 149 ? -0.245 -12.789 7.32 1 91.94 149 LEU B N 1
ATOM 2593 C CA . LEU B 1 149 ? 0.48 -12.469 6.098 1 91.94 149 LEU B CA 1
ATOM 2594 C C . LEU B 1 149 ? -0.4 -12.688 4.871 1 91.94 149 LEU B C 1
ATOM 2596 O O . LEU B 1 149 ? -0.427 -11.852 3.965 1 91.94 149 LEU B O 1
ATOM 2600 N N . VAL B 1 150 ? -1.164 -13.781 4.887 1 93.56 150 VAL B N 1
ATOM 2601 C CA . VAL B 1 150 ? -2.039 -14.094 3.76 1 93.56 150 VAL B CA 1
ATOM 2602 C C . VAL B 1 150 ? -3.066 -12.977 3.58 1 93.56 150 VAL B C 1
ATOM 2604 O O . VAL B 1 150 ? -3.299 -12.516 2.461 1 93.56 150 VAL B O 1
ATOM 2607 N N . SER B 1 151 ? -3.656 -12.562 4.664 1 93.06 151 SER B N 1
ATOM 2608 C CA . SER B 1 151 ? -4.648 -11.492 4.625 1 93.06 151 SER B CA 1
ATOM 2609 C C . SER B 1 151 ? -4.035 -10.188 4.137 1 93.06 151 SER B C 1
ATOM 2611 O O . SER B 1 151 ? -4.664 -9.445 3.381 1 93.06 151 SER B O 1
ATOM 2613 N N . ALA B 1 152 ? -2.85 -9.93 4.535 1 92.12 152 ALA B N 1
ATOM 2614 C CA . ALA B 1 152 ? -2.16 -8.703 4.125 1 92.12 152 ALA B CA 1
ATOM 2615 C C . ALA B 1 152 ? -1.859 -8.719 2.629 1 92.12 152 ALA B C 1
ATOM 2617 O O . ALA B 1 152 ? -1.996 -7.699 1.953 1 92.12 152 ALA B O 1
ATOM 2618 N N . ILE B 1 153 ? -1.429 -9.828 2.145 1 94.38 153 ILE B N 1
ATOM 2619 C CA . ILE B 1 153 ? -1.158 -9.977 0.718 1 94.38 153 ILE B CA 1
ATOM 2620 C C . ILE B 1 153 ? -2.447 -9.781 -0.076 1 94.38 153 ILE B C 1
ATOM 2622 O O . ILE B 1 153 ? -2.463 -9.055 -1.075 1 94.38 153 ILE B O 1
ATOM 2626 N N . MET B 1 154 ? -3.521 -10.406 0.37 1 95.06 154 MET B N 1
ATOM 2627 C CA . MET B 1 154 ? -4.805 -10.211 -0.295 1 95.06 154 MET B CA 1
ATOM 2628 C C . MET B 1 154 ? -5.176 -8.734 -0.344 1 95.06 154 MET B C 1
ATOM 2630 O O . MET B 1 154 ? -5.578 -8.227 -1.391 1 95.06 154 MET B O 1
ATOM 2634 N N . THR B 1 155 ? -5.055 -8.086 0.773 1 92.56 155 THR B N 1
ATOM 2635 C CA . THR B 1 155 ? -5.395 -6.672 0.861 1 92.56 155 THR B CA 1
ATOM 2636 C C . THR B 1 155 ? -4.523 -5.848 -0.087 1 92.56 155 THR B C 1
ATOM 2638 O O . THR B 1 155 ? -5.027 -4.98 -0.804 1 92.56 155 THR B O 1
ATOM 2641 N N . ALA B 1 156 ? -3.273 -6.145 -0.119 1 93 156 ALA B N 1
ATOM 2642 C CA . ALA B 1 156 ? -2.346 -5.426 -0.991 1 93 156 ALA B CA 1
ATOM 2643 C C . ALA B 1 156 ? -2.713 -5.617 -2.459 1 93 156 ALA B C 1
ATOM 2645 O O . ALA B 1 156 ? -2.707 -4.66 -3.238 1 93 156 ALA B O 1
ATOM 2646 N N . VAL B 1 157 ? -3.023 -6.805 -2.84 1 95.69 157 VAL B N 1
ATOM 2647 C CA . VAL B 1 157 ? -3.422 -7.102 -4.211 1 95.69 157 VAL B CA 1
ATOM 2648 C C . VAL B 1 157 ? -4.734 -6.395 -4.535 1 95.69 157 VAL B C 1
ATOM 2650 O O . VAL B 1 157 ? -4.887 -5.82 -5.617 1 95.69 157 VAL B O 1
ATOM 2653 N N . ALA B 1 158 ? -5.621 -6.426 -3.594 1 95.62 158 ALA B N 1
ATOM 2654 C CA . ALA B 1 158 ? -6.906 -5.758 -3.793 1 95.62 158 ALA B CA 1
ATOM 2655 C C . ALA B 1 158 ? -6.723 -4.258 -3.984 1 95.62 158 ALA B C 1
ATOM 2657 O O . ALA B 1 158 ? -7.285 -3.668 -4.91 1 95.62 158 ALA B O 1
ATOM 2658 N N . GLU B 1 159 ? -5.969 -3.674 -3.176 1 93.5 159 GLU B N 1
ATOM 2659 C CA . GLU B 1 159 ? -5.734 -2.236 -3.264 1 93.5 159 GLU B CA 1
ATOM 2660 C C . GLU B 1 159 ? -5.074 -1.866 -4.586 1 93.5 159 GLU B C 1
ATOM 2662 O O . GLU B 1 159 ? -5.445 -0.873 -5.215 1 93.5 159 GLU B O 1
ATOM 2667 N N . THR B 1 160 ? -4.121 -2.648 -4.977 1 94.06 160 THR B N 1
ATOM 2668 C CA . THR B 1 160 ? -3.457 -2.43 -6.258 1 94.06 160 THR B CA 1
ATOM 2669 C C . THR B 1 160 ? -4.457 -2.537 -7.406 1 94.06 160 THR B C 1
ATOM 2671 O O . THR B 1 160 ? -4.473 -1.69 -8.305 1 94.06 160 THR B O 1
ATOM 2674 N N . THR B 1 161 ? -5.25 -3.535 -7.332 1 96.31 161 THR B N 1
ATOM 2675 C CA . THR B 1 161 ? -6.277 -3.756 -8.344 1 96.31 161 THR B CA 1
ATOM 2676 C C . THR B 1 161 ? -7.238 -2.572 -8.406 1 96.31 161 THR B C 1
ATOM 2678 O O . THR B 1 161 ? -7.547 -2.07 -9.484 1 96.31 161 THR B O 1
ATOM 2681 N N . MET B 1 162 ? -7.68 -2.117 -7.27 1 96.44 162 MET B N 1
ATOM 2682 C CA . MET B 1 162 ? -8.602 -0.989 -7.188 1 96.44 162 MET B CA 1
ATOM 2683 C C . MET B 1 162 ? -7.98 0.268 -7.785 1 96.44 162 MET B C 1
ATOM 2685 O O . MET B 1 162 ? -8.648 1.025 -8.484 1 96.44 162 MET B O 1
ATOM 2689 N N . ASP B 1 163 ? -6.742 0.504 -7.512 1 93.75 163 ASP B N 1
ATOM 2690 C CA . ASP B 1 163 ? -6.051 1.662 -8.07 1 93.75 163 ASP B CA 1
ATOM 2691 C C . ASP B 1 163 ? -6.035 1.612 -9.594 1 93.75 163 ASP B C 1
ATOM 2693 O O . ASP B 1 163 ? -6.262 2.627 -10.258 1 93.75 163 ASP B O 1
ATOM 2697 N N . PHE B 1 164 ? -5.824 0.452 -10.141 1 93.81 164 PHE B N 1
ATOM 2698 C CA . PHE B 1 164 ? -5.812 0.302 -11.594 1 93.81 164 PHE B CA 1
ATOM 2699 C C . PHE B 1 164 ? -7.211 0.486 -12.164 1 93.81 164 PHE B C 1
ATOM 2701 O O . PHE B 1 164 ? -7.375 1.104 -13.219 1 93.81 164 PHE B O 1
ATOM 2708 N N . MET B 1 165 ? -8.18 -0.059 -11.453 1 95.62 165 MET B N 1
ATOM 2709 C CA . MET B 1 165 ? -9.562 0.105 -11.883 1 95.62 165 MET B CA 1
ATOM 2710 C C . MET B 1 165 ? -9.945 1.581 -11.938 1 95.62 165 MET B C 1
ATOM 2712 O O . MET B 1 165 ? -10.617 2.018 -12.875 1 95.62 165 MET B O 1
ATOM 2716 N N . LEU B 1 166 ? -9.516 2.324 -10.977 1 93.56 166 LEU B N 1
ATOM 2717 C CA . LEU B 1 166 ? -9.828 3.748 -10.906 1 93.56 166 LEU B CA 1
ATOM 2718 C C . LEU B 1 166 ? -9.102 4.52 -12 1 93.56 166 LEU B C 1
ATOM 2720 O O . LEU B 1 166 ? -9.633 5.488 -12.539 1 93.56 166 LEU B O 1
ATOM 2724 N N . GLN B 1 167 ? -7.922 4.113 -12.359 1 91.88 167 GLN B N 1
ATOM 2725 C CA . GLN B 1 167 ? -7.125 4.777 -13.383 1 91.88 167 GLN B CA 1
ATOM 2726 C C . GLN B 1 167 ? -7.641 4.445 -14.781 1 91.88 167 GLN B C 1
ATOM 2728 O O . GLN B 1 167 ? -7.457 5.227 -15.719 1 91.88 167 GLN B O 1
ATOM 2733 N N . HIS B 1 168 ? -8.258 3.232 -14.914 1 93.31 168 HIS B N 1
ATOM 2734 C CA . HIS B 1 168 ? -8.773 2.764 -16.203 1 93.31 168 HIS B CA 1
ATOM 2735 C C . HIS B 1 168 ? -10.203 2.258 -16.062 1 93.31 168 HIS B C 1
ATOM 2737 O O . HIS B 1 168 ? -10.461 1.064 -16.25 1 93.31 168 HIS B O 1
ATOM 2743 N N . PRO B 1 169 ? -11.133 3.186 -15.891 1 92.94 169 PRO B N 1
ATOM 2744 C CA . PRO B 1 169 ? -12.516 2.779 -15.609 1 92.94 169 PRO B CA 1
ATOM 2745 C C . PRO B 1 169 ? -13.133 1.969 -16.75 1 92.94 169 PRO B C 1
ATOM 2747 O O . PRO B 1 169 ? -13.992 1.116 -16.5 1 92.94 169 PRO B O 1
ATOM 2750 N N . ASP B 1 170 ? -12.609 2.168 -17.969 1 94.25 170 ASP B N 1
ATOM 2751 C CA . ASP B 1 170 ? -13.141 1.455 -19.125 1 94.25 170 ASP B CA 1
ATOM 2752 C C . ASP B 1 170 ? -12.773 -0.025 -19.078 1 94.25 170 ASP B C 1
ATOM 2754 O O . ASP B 1 170 ? -13.398 -0.85 -19.75 1 94.25 170 ASP B O 1
ATOM 2758 N N . HIS B 1 171 ? -11.781 -0.36 -18.312 1 93.06 171 HIS B N 1
ATOM 2759 C CA . HIS B 1 171 ? -11.312 -1.737 -18.219 1 93.06 171 HIS B CA 1
ATOM 2760 C C . HIS B 1 171 ? -11.398 -2.244 -16.781 1 93.06 171 HIS B C 1
ATOM 2762 O O . HIS B 1 171 ? -10.633 -3.129 -16.391 1 93.06 171 HIS B O 1
ATOM 2768 N N . ALA B 1 172 ? -12.297 -1.622 -16 1 94.75 172 ALA B N 1
ATOM 2769 C CA . ALA B 1 172 ? -12.359 -1.911 -14.578 1 94.75 172 ALA B CA 1
ATOM 2770 C C . ALA B 1 172 ? -12.656 -3.387 -14.328 1 94.75 172 ALA B C 1
ATOM 2772 O O . ALA B 1 172 ? -12 -4.031 -13.508 1 94.75 172 ALA B O 1
ATOM 2773 N N . ASP B 1 173 ? -13.586 -3.98 -15.086 1 95.88 173 ASP B N 1
ATOM 2774 C CA . ASP B 1 173 ? -13.969 -5.379 -14.906 1 95.88 173 ASP B CA 1
ATOM 2775 C C . ASP B 1 173 ? -12.805 -6.312 -15.227 1 95.88 173 ASP B C 1
ATOM 2777 O O . ASP B 1 173 ? -12.57 -7.297 -14.523 1 95.88 173 ASP B O 1
ATOM 2781 N N . GLU B 1 174 ? -12.102 -5.941 -16.266 1 94.62 174 GLU B N 1
ATOM 2782 C CA . GLU B 1 174 ? -10.945 -6.738 -16.672 1 94.62 174 GLU B CA 1
ATOM 2783 C C . GLU B 1 174 ? -9.859 -6.719 -15.594 1 94.62 174 GLU B C 1
ATOM 2785 O O . GLU B 1 174 ? -9.281 -7.758 -15.273 1 94.62 174 GLU B O 1
ATOM 2790 N N . HIS B 1 175 ? -9.656 -5.547 -15.047 1 94.69 175 HIS B N 1
ATOM 2791 C CA . HIS B 1 175 ? -8.648 -5.422 -13.992 1 94.69 175 HIS B CA 1
ATOM 2792 C C . HIS B 1 175 ? -9.078 -6.145 -12.727 1 94.69 175 HIS B C 1
ATOM 2794 O O . HIS B 1 175 ? -8.266 -6.793 -12.062 1 94.69 175 HIS B O 1
ATOM 2800 N N . SER B 1 176 ? -10.375 -6.012 -12.391 1 97.12 176 SER B N 1
ATOM 2801 C CA . SER B 1 176 ? -10.883 -6.727 -11.227 1 97.12 176 SER B CA 1
ATOM 2802 C C . SER B 1 176 ? -10.68 -8.234 -11.375 1 97.12 176 SER B C 1
ATOM 2804 O O . SER B 1 176 ? -10.18 -8.891 -10.461 1 97.12 176 SER B O 1
ATOM 2806 N N . LYS B 1 177 ? -10.992 -8.742 -12.547 1 96.19 177 LYS B N 1
ATOM 2807 C CA . LYS B 1 177 ? -10.859 -10.172 -12.812 1 96.19 177 LYS B CA 1
ATOM 2808 C C . LYS B 1 177 ? -9.391 -10.594 -12.781 1 96.19 177 LYS B C 1
ATOM 2810 O O . LYS B 1 177 ? -9.055 -11.633 -12.203 1 96.19 177 LYS B O 1
ATOM 2815 N N . ALA B 1 178 ? -8.539 -9.797 -13.367 1 94.69 178 ALA B N 1
ATOM 2816 C CA . ALA B 1 178 ? -7.113 -10.102 -13.398 1 94.69 178 ALA B CA 1
ATOM 2817 C C . ALA B 1 178 ? -6.531 -10.141 -11.984 1 94.69 178 ALA B C 1
ATOM 2819 O O . ALA B 1 178 ? -5.711 -11.008 -11.672 1 94.69 178 ALA B O 1
ATOM 2820 N N . GLY B 1 179 ? -6.926 -9.141 -11.148 1 96.06 179 GLY B N 1
ATOM 2821 C CA . GLY B 1 179 ? -6.488 -9.133 -9.758 1 96.06 179 GLY B CA 1
ATOM 2822 C C . GLY B 1 179 ? -6.941 -10.359 -8.984 1 96.06 179 GLY B C 1
ATOM 2823 O O . GLY B 1 179 ? -6.168 -10.93 -8.211 1 96.06 179 GLY B O 1
ATOM 2824 N N . PHE B 1 180 ? -8.164 -10.797 -9.242 1 96.44 180 PHE B N 1
ATOM 2825 C CA . PHE B 1 180 ? -8.672 -11.984 -8.562 1 96.44 180 PHE B CA 1
ATOM 2826 C C . PHE B 1 180 ? -7.906 -13.227 -9 1 96.44 180 PHE B C 1
ATOM 2828 O O . PHE B 1 180 ? -7.527 -14.055 -8.172 1 96.44 180 PHE B O 1
ATOM 2835 N N . ASP B 1 181 ? -7.746 -13.344 -10.289 1 94.69 181 ASP B N 1
ATOM 2836 C CA . ASP B 1 181 ? -7.02 -14.5 -10.812 1 94.69 181 ASP B CA 1
ATOM 2837 C C . ASP B 1 181 ? -5.617 -14.578 -10.219 1 94.69 181 ASP B C 1
ATOM 2839 O O . ASP B 1 181 ? -5.141 -15.664 -9.883 1 94.69 181 ASP B O 1
ATOM 2843 N N . ALA B 1 182 ? -4.996 -13.438 -10.117 1 94 182 ALA B N 1
ATOM 2844 C CA . ALA B 1 182 ? -3.676 -13.375 -9.5 1 94 182 ALA B CA 1
ATOM 2845 C C . ALA B 1 182 ? -3.721 -13.875 -8.062 1 94 182 ALA B C 1
ATOM 2847 O O . ALA B 1 182 ? -2.947 -14.758 -7.68 1 94 182 ALA B O 1
ATOM 2848 N N . LEU B 1 183 ? -4.648 -13.359 -7.254 1 94.5 183 LEU B N 1
ATOM 2849 C CA . LEU B 1 183 ? -4.773 -13.734 -5.852 1 94.5 183 LEU B CA 1
ATOM 2850 C C . LEU B 1 183 ? -5.09 -15.219 -5.715 1 94.5 183 LEU B C 1
ATOM 2852 O O . LEU B 1 183 ? -4.5 -15.914 -4.883 1 94.5 183 LEU B O 1
ATOM 2856 N N . TRP B 1 184 ? -6.012 -15.688 -6.543 1 93.56 184 TRP B N 1
ATOM 2857 C CA . TRP B 1 184 ? -6.441 -17.078 -6.461 1 93.56 184 TRP B CA 1
ATOM 2858 C C . TRP B 1 184 ? -5.277 -18.016 -6.727 1 93.56 184 TRP B C 1
ATOM 2860 O O . TRP B 1 184 ? -5.152 -19.062 -6.078 1 93.56 184 TRP B O 1
ATOM 2870 N N . ARG B 1 185 ? -4.445 -17.688 -7.605 1 91.38 185 ARG B N 1
ATOM 2871 C CA . ARG B 1 185 ? -3.287 -18.516 -7.926 1 91.38 185 ARG B CA 1
ATOM 2872 C C . ARG B 1 185 ? -2.287 -18.531 -6.773 1 91.38 185 ARG B C 1
ATOM 2874 O O . ARG B 1 185 ? -1.588 -19.531 -6.562 1 91.38 185 ARG B O 1
ATOM 2881 N N . MET B 1 186 ? -2.213 -17.422 -6.055 1 91.56 186 MET B N 1
ATOM 2882 C CA . MET B 1 186 ? -1.357 -17.391 -4.871 1 91.56 186 MET B CA 1
ATOM 2883 C C . MET B 1 186 ? -1.869 -18.344 -3.803 1 91.56 186 MET B C 1
ATOM 2885 O O . MET B 1 186 ? -1.078 -18.984 -3.111 1 91.56 186 MET B O 1
ATOM 2889 N N . LEU B 1 187 ? -3.203 -18.438 -3.736 1 88.94 187 LEU B N 1
ATOM 2890 C CA . LEU B 1 187 ? -3.838 -19.172 -2.65 1 88.94 187 LEU B CA 1
ATOM 2891 C C . LEU B 1 187 ? -3.967 -20.656 -3.002 1 88.94 187 LEU B C 1
ATOM 2893 O O . LEU B 1 187 ? -3.986 -21.5 -2.113 1 88.94 187 LEU B O 1
ATOM 2897 N N . SER B 1 188 ? -4.207 -20.969 -4.25 1 82.62 188 SER B N 1
ATOM 2898 C CA . SER B 1 188 ? -4.59 -22.328 -4.617 1 82.62 188 SER B CA 1
ATOM 2899 C C . SER B 1 188 ? -3.623 -22.922 -5.637 1 82.62 188 SER B C 1
ATOM 2901 O O . SER B 1 188 ? -2.959 -22.188 -6.371 1 82.62 188 SER B O 1
#

Solvent-accessible surface area (backbone atoms only — not comparable to full-atom values): 19741 Å² total; per-residue (Å²): 140,89,60,62,68,56,50,52,50,49,49,40,40,50,54,20,39,35,54,40,32,61,75,60,34,87,79,49,55,66,54,57,25,16,52,66,45,71,45,51,52,70,58,46,41,75,78,27,83,41,71,50,52,44,53,37,52,44,49,46,50,52,50,49,52,47,46,53,45,16,50,57,88,68,50,90,84,48,54,70,66,55,42,51,50,46,31,49,49,31,36,44,48,47,38,58,74,32,52,55,59,42,49,30,46,58,54,48,72,73,35,87,60,50,44,72,67,52,52,52,55,46,49,57,67,44,40,66,58,51,49,52,51,47,59,47,21,64,78,22,83,39,50,84,52,58,63,69,59,54,52,47,39,52,50,35,39,49,52,48,28,34,54,49,20,63,77,35,66,92,46,25,68,59,36,48,50,51,42,48,53,32,52,48,34,32,28,80,138,93,64,63,71,59,50,53,49,51,49,40,40,46,55,19,38,35,55,41,34,60,74,60,34,87,78,50,54,66,56,58,24,16,51,65,46,72,47,50,52,70,59,45,41,75,77,28,84,40,72,49,53,44,53,35,51,44,49,46,49,53,50,49,52,47,45,54,46,16,50,58,87,67,50,88,84,48,54,71,67,54,42,51,48,46,31,49,49,31,38,44,47,48,40,59,74,32,53,56,58,44,50,30,45,58,56,49,70,73,34,85,60,50,44,70,67,52,52,54,53,47,49,58,68,42,40,65,58,51,49,52,51,47,58,49,20,63,78,22,83,38,50,83,51,59,63,71,57,54,53,46,41,50,49,35,40,48,52,49,28,34,53,50,20,61,76,34,63,92,45,24,69,59,36,48,50,51,40,47,54,38,51,48,30,33,30,80

Radius of gyration: 23.36 Å; Cα contacts (8 Å, |Δi|>4): 378; chains: 2; bounding box: 82×54×43 Å

Nearest PDB structures (foldseek):
  3vvx-assembly1_A  TM=7.683E-01  e=7.567E-11  Salmonella enterica subsp. enterica serovar Typhimurium str. 14028S
  3ppb-assembly1_B  TM=8.930E-01  e=1.442E-09  Shewanella loihica PV-4
  9gtv-assembly1_B  TM=7.947E-01  e=5.930E-10  Salmonella enterica subsp. enterica serovar Typhimurium
  3pas-assembly1_A  TM=8.979E-01  e=1.414E-07  Marinobacter nauticus VT8
  4me9-assembly1_B  TM=8.421E-01  e=2.695E-06  Bacill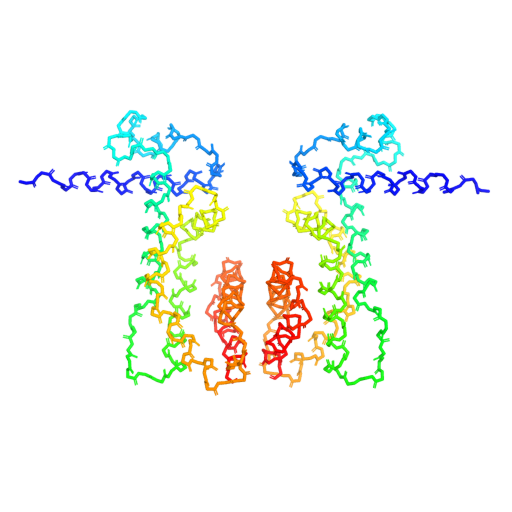us cereus ATCC 10987